Protein AF-A0A4S1XDM8-F1 (afdb_monomer_lite)

Foldseek 3Di:
DVVVVVLVVLLVLLVVLLVLLLVLLVLVLLLLLLLLQLLPDQQPLDPPPPPDSSSPVVVSVCVLVVDPDPVVSLVSSLVSLCVLLPDDDPVSVVLNVLSVVLSVLNVVLVVVNVLSVQWDWDTWDDDPDDTDGIWTGHPDDDPVRCVVVVCPPPDDTHDSVNSNVSSVSSNVSSVSSNVSSVVSSPDSVSNVVVVVVVVVVLVVCCVVPVVVSVVVVVVVPDDDDD

Structure (mmCIF, N/CA/C/O backbone):
data_AF-A0A4S1XDM8-F1
#
_entry.id   AF-A0A4S1XDM8-F1
#
loop_
_atom_site.group_PDB
_atom_site.id
_atom_site.type_symbol
_atom_site.label_atom_id
_atom_site.label_alt_id
_atom_sit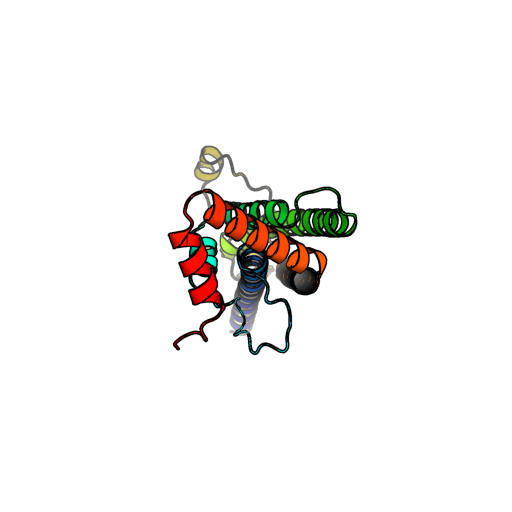e.label_comp_id
_atom_site.label_asym_id
_atom_site.label_entity_id
_atom_site.label_seq_id
_atom_site.pdbx_PDB_ins_code
_atom_site.Cartn_x
_atom_site.Cartn_y
_atom_site.Cartn_z
_atom_site.occupancy
_atom_site.B_iso_or_equiv
_atom_site.auth_seq_id
_atom_site.auth_comp_id
_atom_site.auth_asym_id
_atom_site.auth_atom_id
_atom_site.pdbx_PDB_model_num
ATOM 1 N N . MET A 1 1 ? 26.327 -12.700 -33.570 1.00 62.44 1 MET A N 1
ATOM 2 C CA . MET A 1 1 ? 26.728 -13.430 -32.348 1.00 62.44 1 MET A CA 1
ATOM 3 C C . MET A 1 1 ? 27.065 -12.523 -31.163 1.00 62.44 1 MET A C 1
ATOM 5 O O . MET A 1 1 ? 26.263 -12.480 -30.249 1.00 62.44 1 MET A O 1
ATOM 9 N N . ALA A 1 2 ? 28.169 -11.758 -31.125 1.00 74.38 2 ALA A N 1
ATOM 10 C CA . ALA A 1 2 ? 28.530 -11.001 -29.903 1.00 74.38 2 ALA A CA 1
ATOM 11 C C . ALA A 1 2 ? 27.571 -9.845 -29.511 1.00 74.38 2 ALA A C 1
ATOM 13 O O . ALA A 1 2 ? 27.527 -9.459 -28.344 1.00 74.38 2 ALA A O 1
ATOM 14 N N . ASN A 1 3 ? 26.821 -9.276 -30.463 1.00 75.12 3 ASN A N 1
ATOM 15 C CA . ASN A 1 3 ? 25.854 -8.201 -30.191 1.00 75.12 3 ASN A CA 1
ATOM 16 C C . ASN A 1 3 ? 24.478 -8.730 -29.754 1.00 75.12 3 ASN A C 1
ATOM 18 O O . ASN A 1 3 ? 23.863 -8.140 -28.873 1.00 75.12 3 ASN A O 1
ATOM 22 N N . GLU A 1 4 ? 24.046 -9.875 -30.289 1.00 77.88 4 GLU A N 1
ATOM 23 C CA . GLU A 1 4 ? 22.766 -10.511 -29.928 1.00 77.88 4 GLU A CA 1
ATOM 24 C C . GLU A 1 4 ? 22.729 -10.897 -28.443 1.00 77.88 4 GLU A C 1
ATOM 26 O O . GLU A 1 4 ? 21.722 -10.694 -27.769 1.00 77.88 4 GLU A O 1
ATOM 31 N N . ASP A 1 5 ? 23.856 -11.374 -27.909 1.00 87.19 5 ASP A N 1
ATOM 32 C CA . ASP A 1 5 ? 23.987 -11.725 -26.492 1.00 87.19 5 ASP A CA 1
ATOM 33 C C . ASP A 1 5 ? 23.845 -10.489 -25.578 1.00 87.19 5 ASP A C 1
ATOM 35 O O . ASP A 1 5 ? 23.151 -10.511 -24.562 1.00 87.19 5 ASP A O 1
ATOM 39 N N . LYS A 1 6 ? 24.414 -9.342 -25.981 1.00 85.88 6 LYS A N 1
ATOM 40 C CA . LYS A 1 6 ? 24.291 -8.076 -25.234 1.00 85.88 6 LYS A CA 1
ATOM 41 C C . LYS A 1 6 ? 22.862 -7.532 -25.231 1.00 85.88 6 LYS A C 1
ATOM 43 O O . LYS A 1 6 ? 22.407 -7.040 -24.196 1.00 85.88 6 LYS A O 1
ATOM 48 N N . ASP A 1 7 ? 22.168 -7.613 -26.364 1.00 88.25 7 ASP A N 1
ATOM 49 C CA . ASP A 1 7 ? 20.779 -7.163 -26.495 1.00 88.25 7 ASP A CA 1
ATOM 50 C C . ASP A 1 7 ? 19.840 -8.004 -25.618 1.00 88.25 7 ASP A C 1
ATOM 52 O O . ASP A 1 7 ? 18.979 -7.467 -24.904 1.00 88.25 7 ASP A O 1
ATOM 56 N N . HIS A 1 8 ? 20.054 -9.323 -25.599 1.00 91.75 8 HIS A N 1
ATOM 57 C CA . HIS A 1 8 ? 19.315 -10.243 -24.741 1.00 91.75 8 HIS A CA 1
ATOM 58 C C . HIS A 1 8 ? 19.520 -9.909 -23.258 1.00 91.75 8 HIS A C 1
ATO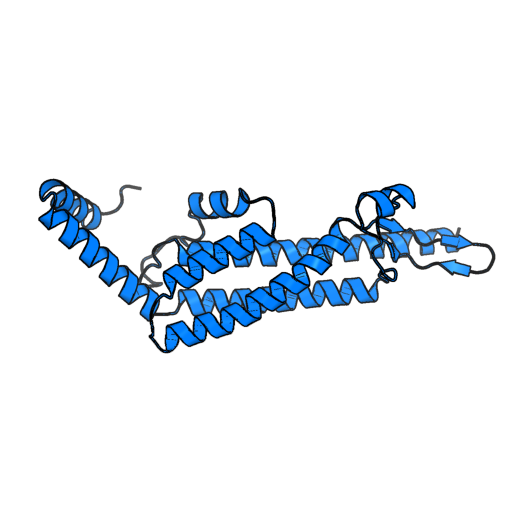M 60 O O . HIS A 1 8 ? 18.551 -9.645 -22.542 1.00 91.75 8 HIS A O 1
ATOM 66 N N . VAL A 1 9 ? 20.777 -9.791 -22.816 1.00 92.81 9 VAL A N 1
ATOM 67 C CA . VAL A 1 9 ? 21.121 -9.461 -21.423 1.00 92.81 9 VAL A CA 1
ATOM 68 C C . VAL A 1 9 ? 20.514 -8.121 -20.988 1.00 92.81 9 VAL A C 1
ATOM 70 O O . VAL A 1 9 ? 19.959 -8.011 -19.892 1.00 92.81 9 VAL A O 1
ATOM 73 N N . ALA A 1 10 ? 20.571 -7.085 -21.830 1.00 92.19 10 ALA A N 1
ATOM 74 C CA . ALA A 1 10 ? 19.983 -5.782 -21.510 1.00 92.19 10 ALA A CA 1
ATOM 75 C C . ALA A 1 10 ? 18.450 -5.846 -21.364 1.00 92.19 10 ALA A C 1
ATOM 77 O O . ALA A 1 10 ? 17.869 -5.167 -20.509 1.00 92.19 10 ALA A O 1
ATOM 78 N N . THR A 1 11 ? 17.793 -6.675 -22.176 1.00 94.50 11 THR A N 1
ATOM 79 C CA . THR A 1 11 ? 16.344 -6.903 -22.123 1.00 94.50 11 THR A CA 1
ATOM 80 C C . THR A 1 11 ? 15.941 -7.665 -20.859 1.00 94.50 11 THR A C 1
ATOM 82 O O . THR A 1 11 ? 15.030 -7.237 -20.146 1.00 94.50 11 THR A O 1
ATOM 85 N N . GLU A 1 12 ? 16.652 -8.740 -20.517 1.00 96.38 12 GLU A N 1
ATOM 86 C CA . GLU A 1 12 ? 16.430 -9.501 -19.281 1.00 96.38 12 GLU A CA 1
ATOM 87 C C . GLU A 1 12 ? 16.607 -8.633 -18.033 1.00 96.38 12 GLU A C 1
ATOM 89 O O . GLU A 1 12 ? 15.780 -8.661 -17.117 1.00 96.38 12 GLU A O 1
ATOM 94 N N . GLN A 1 13 ? 17.651 -7.797 -18.011 1.00 96.88 13 GLN A N 1
ATOM 95 C CA . GLN A 1 13 ? 17.874 -6.840 -16.929 1.00 96.88 13 GLN A CA 1
ATOM 96 C C . GLN A 1 13 ? 16.689 -5.886 -16.767 1.00 96.88 13 GLN A C 1
ATOM 98 O O . GLN A 1 13 ? 16.286 -5.591 -15.639 1.00 96.88 13 GLN A O 1
ATOM 103 N N . MET A 1 14 ? 16.101 -5.421 -17.871 1.00 97.12 14 MET A N 1
ATOM 104 C CA . MET A 1 14 ? 14.923 -4.565 -17.821 1.00 97.12 14 MET A CA 1
ATOM 105 C C . MET A 1 14 ? 13.720 -5.284 -17.194 1.00 97.12 14 MET A C 1
ATOM 107 O O . MET A 1 14 ? 13.105 -4.747 -16.268 1.00 97.12 14 MET A O 1
ATOM 111 N N . PHE A 1 15 ? 13.413 -6.508 -17.634 1.00 97.62 15 PHE A N 1
ATOM 112 C CA . PHE A 1 15 ? 12.344 -7.316 -17.038 1.00 97.62 15 PHE A CA 1
ATOM 113 C C . PHE A 1 15 ? 12.571 -7.556 -15.543 1.00 97.62 15 PHE A C 1
ATOM 115 O O . PHE A 1 15 ? 11.656 -7.363 -14.739 1.00 97.62 15 PHE A O 1
ATOM 122 N N . ALA A 1 16 ? 13.799 -7.897 -15.147 1.00 98.12 16 ALA A N 1
ATOM 123 C CA . ALA A 1 16 ? 14.154 -8.107 -13.749 1.00 98.12 16 ALA A CA 1
ATOM 124 C C . ALA A 1 16 ? 13.951 -6.839 -12.903 1.00 98.12 16 ALA A C 1
ATOM 126 O O . ALA A 1 16 ? 13.457 -6.917 -11.777 1.00 98.12 16 ALA A O 1
ATOM 127 N N . LEU A 1 17 ? 14.298 -5.661 -13.430 1.00 98.19 17 LEU A N 1
ATOM 128 C CA . LEU A 1 17 ? 14.088 -4.387 -12.740 1.00 98.19 17 LEU A CA 1
ATOM 129 C C . LEU A 1 17 ? 12.604 -4.067 -12.547 1.00 98.19 17 LEU A C 1
ATOM 131 O O . LEU A 1 17 ? 12.211 -3.665 -11.449 1.00 98.19 17 LEU A O 1
ATOM 135 N N . VAL A 1 18 ? 11.784 -4.269 -13.583 1.00 97.88 18 VAL A N 1
ATOM 136 C CA . VAL A 1 18 ? 10.327 -4.087 -13.496 1.00 97.88 18 VAL A CA 1
ATOM 137 C C . VAL A 1 18 ? 9.733 -5.059 -12.478 1.00 97.88 18 VAL A C 1
ATOM 139 O O . VAL A 1 18 ? 9.018 -4.624 -11.575 1.00 97.88 18 VAL A O 1
ATOM 142 N N . GLY A 1 19 ? 10.089 -6.344 -12.565 1.00 98.00 19 GLY A N 1
ATOM 143 C CA . GLY A 1 19 ? 9.639 -7.380 -11.637 1.00 98.00 19 GLY A CA 1
ATOM 144 C C . GLY A 1 19 ? 9.986 -7.044 -10.188 1.00 98.00 19 GLY A C 1
ATOM 145 O O . GLY A 1 19 ? 9.099 -6.998 -9.342 1.00 98.00 19 GLY A O 1
ATOM 146 N N . ARG A 1 20 ? 11.246 -6.686 -9.904 1.00 98.38 20 ARG A N 1
ATOM 147 C CA . ARG A 1 20 ? 11.682 -6.265 -8.558 1.00 98.38 20 ARG A CA 1
ATOM 148 C C . ARG A 1 20 ? 10.896 -5.064 -8.040 1.00 98.38 20 ARG A C 1
ATOM 150 O O . ARG A 1 20 ? 10.499 -5.057 -6.878 1.00 98.38 20 ARG A O 1
ATOM 157 N N . ALA A 1 21 ? 10.661 -4.052 -8.875 1.00 98.25 21 ALA A N 1
ATOM 158 C CA . ALA A 1 21 ? 9.888 -2.882 -8.471 1.00 98.25 21 ALA A CA 1
ATOM 159 C C . ALA A 1 21 ? 8.417 -3.237 -8.178 1.00 98.25 21 ALA A C 1
ATOM 161 O O . ALA A 1 21 ? 7.864 -2.760 -7.188 1.00 98.25 21 ALA A O 1
ATOM 162 N N . ILE A 1 22 ? 7.784 -4.092 -8.990 1.00 97.62 22 ILE A N 1
ATOM 163 C CA . ILE A 1 22 ? 6.405 -4.551 -8.759 1.00 97.62 22 ILE A CA 1
ATOM 164 C C . ILE A 1 22 ? 6.312 -5.397 -7.484 1.00 97.62 22 ILE A C 1
ATOM 166 O O . ILE A 1 22 ? 5.423 -5.153 -6.670 1.00 97.62 22 ILE A O 1
ATOM 170 N N . THR A 1 23 ? 7.248 -6.318 -7.258 1.00 98.12 23 THR A N 1
ATOM 171 C CA . THR A 1 23 ? 7.320 -7.101 -6.016 1.00 98.12 23 THR A CA 1
ATOM 172 C C . THR A 1 23 ? 7.546 -6.200 -4.803 1.00 98.12 23 THR A C 1
ATOM 174 O O . THR A 1 23 ? 6.899 -6.362 -3.777 1.00 98.12 23 THR A O 1
ATOM 177 N N . GLN A 1 24 ? 8.391 -5.172 -4.905 1.00 98.31 24 GLN A N 1
ATOM 178 C CA . GLN A 1 24 ? 8.554 -4.229 -3.797 1.00 98.31 24 GLN A CA 1
ATOM 179 C C . GLN A 1 24 ? 7.244 -3.494 -3.461 1.00 98.31 24 GLN A C 1
ATOM 181 O O . GLN A 1 24 ? 6.984 -3.166 -2.303 1.00 98.31 24 GLN A O 1
ATOM 186 N N . TRP A 1 25 ? 6.395 -3.240 -4.459 1.00 98.38 25 TRP A N 1
ATOM 187 C CA . TRP A 1 25 ? 5.086 -2.635 -4.238 1.00 98.38 25 TRP A CA 1
ATOM 188 C C . TRP A 1 25 ? 4.104 -3.561 -3.507 1.00 98.38 25 TRP A C 1
ATOM 190 O O . TRP A 1 25 ? 3.288 -3.064 -2.733 1.00 98.38 25 TRP A O 1
ATOM 200 N N . SER A 1 26 ? 4.175 -4.887 -3.676 1.00 97.62 26 SER A N 1
ATOM 201 C CA . SER A 1 26 ? 3.293 -5.788 -2.916 1.00 97.62 26 SER A CA 1
ATOM 202 C C . SER A 1 26 ? 3.566 -5.723 -1.411 1.00 97.62 26 SER A C 1
ATOM 204 O O . SER A 1 26 ? 2.629 -5.822 -0.623 1.00 97.62 26 SER A O 1
ATOM 206 N N . PHE A 1 27 ? 4.808 -5.448 -0.992 1.00 98.00 27 PHE A N 1
ATOM 207 C CA . PHE A 1 27 ? 5.114 -5.186 0.421 1.00 98.00 27 PHE A CA 1
ATOM 208 C C . PHE A 1 27 ? 4.479 -3.885 0.929 1.00 98.00 27 PHE A C 1
ATOM 210 O O . PHE A 1 27 ? 4.033 -3.830 2.073 1.00 98.00 27 PHE A O 1
ATOM 217 N N . VAL A 1 28 ? 4.354 -2.853 0.084 1.00 98.50 28 VAL A N 1
ATOM 218 C CA . VAL A 1 28 ? 3.587 -1.641 0.430 1.00 98.50 28 VAL A CA 1
ATOM 219 C C . VAL A 1 28 ? 2.123 -2.002 0.704 1.00 98.50 28 VAL A C 1
ATOM 221 O O . VAL A 1 28 ? 1.566 -1.553 1.703 1.00 98.50 28 VAL A O 1
ATOM 224 N N . GLU A 1 29 ? 1.501 -2.829 -0.145 1.00 98.25 29 GLU A N 1
ATOM 225 C CA . GLU A 1 29 ? 0.120 -3.291 0.069 1.00 98.25 29 GLU A CA 1
ATOM 226 C C . GLU A 1 29 ? -0.024 -4.126 1.344 1.00 98.25 29 GLU A C 1
ATOM 228 O O . GLU A 1 29 ? -0.966 -3.910 2.103 1.00 98.25 29 GLU A O 1
ATOM 233 N N . GLN A 1 30 ? 0.925 -5.024 1.614 1.00 96.50 30 GLN A N 1
ATOM 234 C CA . GLN A 1 30 ? 0.931 -5.837 2.828 1.00 96.50 30 GLN A CA 1
ATOM 235 C C . GLN A 1 30 ? 0.991 -4.964 4.088 1.00 96.50 30 GLN A C 1
ATOM 237 O O . GLN A 1 30 ? 0.218 -5.160 5.022 1.00 96.50 30 GLN A O 1
ATOM 242 N N . VAL A 1 31 ? 1.865 -3.953 4.119 1.00 97.19 31 VAL A N 1
ATOM 243 C CA . VAL A 1 31 ? 1.954 -3.047 5.273 1.00 97.19 31 VAL A CA 1
ATOM 244 C C . VAL A 1 31 ? 0.677 -2.213 5.429 1.00 97.19 31 VAL A C 1
ATOM 246 O O . VAL A 1 31 ? 0.233 -1.987 6.553 1.00 97.19 31 VAL A O 1
ATOM 249 N N . LEU A 1 32 ? 0.038 -1.793 4.333 1.00 98.12 32 LEU A N 1
ATOM 250 C CA . LEU A 1 32 ? -1.271 -1.134 4.398 1.00 98.12 32 LEU A CA 1
ATOM 251 C C . LEU A 1 32 ? -2.360 -2.061 4.957 1.00 98.12 32 LEU A C 1
ATOM 253 O O . LEU A 1 32 ? -3.165 -1.611 5.770 1.00 98.12 32 LEU A O 1
ATOM 257 N N . CYS A 1 33 ? -2.356 -3.342 4.581 1.00 96.56 33 CYS A N 1
ATOM 258 C CA . CYS A 1 33 ? -3.248 -4.357 5.147 1.00 96.56 33 CYS A CA 1
ATOM 259 C C . CYS A 1 33 ? -3.031 -4.520 6.661 1.00 96.56 33 CYS A C 1
ATOM 261 O O . CYS A 1 33 ? -3.995 -4.593 7.426 1.00 96.56 33 CYS A O 1
ATOM 263 N N . ASN A 1 34 ? -1.775 -4.492 7.115 1.00 93.69 34 ASN A N 1
ATOM 264 C CA . ASN A 1 34 ? -1.447 -4.541 8.542 1.00 93.69 34 ASN A CA 1
ATOM 265 C C . ASN A 1 34 ? -1.970 -3.306 9.286 1.00 93.69 34 ASN A C 1
ATOM 267 O O . ASN A 1 34 ? -2.569 -3.444 10.349 1.00 93.69 34 ASN A O 1
ATOM 271 N N . ILE A 1 35 ? -1.794 -2.104 8.720 1.00 95.06 35 ILE A N 1
ATOM 272 C CA . ILE A 1 35 ? -2.340 -0.866 9.298 1.00 95.06 35 ILE A CA 1
ATOM 273 C C . ILE A 1 35 ? -3.866 -0.950 9.382 1.00 95.06 35 ILE A C 1
ATOM 275 O O . ILE A 1 35 ? -4.428 -0.660 10.434 1.00 95.06 35 ILE A O 1
ATOM 279 N N . PHE A 1 36 ? -4.536 -1.382 8.309 1.00 95.56 36 PHE A N 1
ATOM 280 C CA . PHE A 1 36 ? -5.985 -1.580 8.312 1.00 95.56 36 PHE A CA 1
ATOM 281 C C . PHE A 1 36 ? -6.416 -2.541 9.420 1.00 95.56 36 PHE A C 1
ATOM 283 O O . PHE A 1 36 ? -7.297 -2.201 10.206 1.00 95.56 36 PHE A O 1
ATOM 290 N N . THR A 1 37 ? -5.755 -3.696 9.517 1.00 91.94 37 THR A N 1
ATOM 291 C CA . THR A 1 37 ? -6.037 -4.708 10.539 1.00 91.94 37 THR A CA 1
ATOM 292 C C . THR A 1 37 ? -5.915 -4.109 11.936 1.00 91.94 37 THR A C 1
ATOM 294 O O . THR A 1 37 ? -6.891 -4.140 12.673 1.00 91.94 37 THR A O 1
ATOM 297 N N . LEU A 1 38 ? -4.814 -3.417 12.251 1.00 89.25 38 LEU A N 1
ATOM 298 C CA . LEU A 1 38 ? -4.631 -2.718 13.533 1.00 89.25 38 LEU A CA 1
ATOM 299 C C . LEU A 1 38 ? -5.727 -1.684 13.844 1.00 89.25 38 LEU A C 1
ATOM 301 O O . LEU A 1 38 ? -5.996 -1.395 15.010 1.00 89.25 38 LEU A O 1
ATOM 305 N N . CYS A 1 39 ? -6.339 -1.082 12.823 1.00 91.19 39 CYS A N 1
ATOM 306 C CA . CYS A 1 39 ? -7.420 -0.121 13.018 1.00 91.19 39 CYS A CA 1
ATOM 307 C C . CYS A 1 39 ? -8.775 -0.779 13.301 1.00 91.19 39 CYS A C 1
ATOM 309 O O . CYS A 1 39 ? -9.592 -0.172 13.996 1.00 91.19 39 CYS A O 1
ATOM 311 N N . VAL A 1 40 ? -9.025 -1.982 12.773 1.00 89.25 40 VAL A N 1
ATOM 312 C CA . VAL A 1 40 ? -10.326 -2.666 12.889 1.00 89.25 40 VAL A CA 1
ATOM 313 C C . VAL A 1 40 ? -10.340 -3.800 13.909 1.00 89.25 40 VAL A C 1
ATOM 315 O O . VAL A 1 40 ? -11.418 -4.180 14.363 1.00 89.25 40 VAL A O 1
ATOM 318 N N . THR A 1 41 ? -9.179 -4.323 14.305 1.00 82.62 41 THR A N 1
ATOM 319 C CA . THR A 1 41 ? -9.072 -5.339 15.353 1.00 82.62 41 THR A CA 1
ATOM 320 C C . THR A 1 41 ? -8.749 -4.706 16.709 1.00 82.62 41 THR A C 1
ATOM 322 O O . THR A 1 41 ? -8.008 -3.720 16.778 1.00 82.62 41 THR A O 1
ATOM 325 N N . PRO A 1 42 ? -9.271 -5.267 17.813 1.00 72.06 42 PRO A N 1
ATOM 326 C CA . PRO A 1 42 ? -8.747 -4.989 19.146 1.00 72.06 42 PRO A CA 1
ATOM 327 C C . PRO A 1 42 ? -7.222 -5.155 19.157 1.00 72.06 42 PRO A C 1
ATOM 329 O O . PRO A 1 42 ? -6.711 -6.160 18.670 1.00 72.06 42 PRO A O 1
ATOM 332 N N . CYS A 1 43 ? -6.488 -4.189 19.709 1.00 65.38 43 CYS A N 1
ATOM 333 C CA . CYS A 1 43 ? -5.064 -4.377 19.971 1.00 65.38 43 CYS A CA 1
ATOM 334 C C . CYS A 1 43 ? -4.942 -4.967 21.382 1.00 65.38 43 CYS A C 1
ATOM 336 O O . CYS A 1 43 ? -5.469 -4.346 22.309 1.00 65.38 43 CYS A O 1
ATOM 338 N N . PRO A 1 44 ? -4.311 -6.138 21.578 1.00 57.34 44 PRO A N 1
ATOM 339 C CA . PRO A 1 44 ? -4.107 -6.674 22.918 1.00 57.34 44 PRO A CA 1
ATOM 340 C C . PRO A 1 44 ? -3.284 -5.681 23.746 1.00 57.34 44 PRO A C 1
ATOM 342 O O . PRO A 1 44 ? -2.293 -5.123 23.270 1.00 57.34 44 PRO A O 1
ATOM 345 N N . ALA A 1 45 ? -3.714 -5.441 24.986 1.00 52.28 45 ALA A N 1
ATOM 346 C CA . ALA A 1 45 ? -3.135 -4.426 25.863 1.00 52.28 45 ALA A CA 1
ATOM 347 C C . ALA A 1 45 ? -1.682 -4.731 26.276 1.00 52.28 45 ALA A C 1
ATOM 349 O O . ALA A 1 45 ? -0.970 -3.824 26.712 1.00 52.28 45 ALA A O 1
ATOM 350 N N . ARG A 1 46 ? -1.222 -5.988 26.149 1.00 57.25 46 ARG A N 1
ATOM 351 C CA . ARG A 1 46 ? 0.124 -6.407 26.556 1.00 57.25 46 ARG A CA 1
ATOM 352 C C . ARG A 1 46 ? 0.780 -7.363 25.552 1.00 57.25 46 ARG A C 1
ATOM 354 O O . ARG A 1 46 ? 0.179 -8.372 25.194 1.00 57.25 46 ARG A O 1
ATOM 361 N N . PRO A 1 47 ? 2.050 -7.117 25.170 1.00 53.31 47 PRO A N 1
ATOM 362 C CA . PRO A 1 47 ? 2.845 -8.049 24.363 1.00 53.31 47 PRO A CA 1
ATOM 363 C C . PRO A 1 47 ? 3.071 -9.417 25.026 1.00 53.31 47 PRO A C 1
ATOM 365 O O . PRO A 1 47 ? 3.409 -10.376 24.342 1.00 53.31 47 PRO A O 1
ATOM 368 N N . SER A 1 48 ? 2.929 -9.502 26.353 1.00 54.19 48 SER A N 1
ATOM 369 C CA . SER A 1 48 ? 3.168 -10.711 27.149 1.00 54.19 48 SER A CA 1
ATOM 370 C C . SER A 1 48 ? 2.035 -11.733 27.101 1.00 54.19 48 SER A C 1
ATOM 372 O O . SER A 1 48 ? 2.261 -12.877 27.478 1.00 54.19 48 SER A O 1
ATOM 374 N N . ASP A 1 49 ? 0.838 -11.356 26.648 1.00 53.16 49 ASP A N 1
ATOM 375 C CA . ASP A 1 49 ? -0.369 -12.183 26.807 1.00 53.16 49 ASP A CA 1
ATOM 376 C C . ASP A 1 49 ? -0.494 -13.287 25.744 1.00 53.16 49 ASP A C 1
ATOM 378 O O . ASP A 1 49 ? -1.584 -13.780 25.473 1.00 53.16 49 ASP A O 1
ATOM 382 N N . GLY A 1 50 ? 0.620 -13.680 25.112 1.00 44.38 50 GLY A N 1
ATOM 383 C CA . GLY A 1 50 ? 0.646 -14.772 24.134 1.00 44.38 50 GLY A CA 1
ATOM 384 C C . GLY A 1 50 ? -0.290 -14.553 22.945 1.00 44.38 50 GLY A C 1
ATOM 385 O O . GLY A 1 50 ? -0.624 -15.512 22.257 1.00 44.38 50 GLY A O 1
ATOM 386 N N . ALA A 1 51 ? -0.724 -13.308 22.715 1.00 44.72 51 ALA A N 1
ATOM 387 C CA . ALA A 1 51 ? -1.672 -12.967 21.676 1.00 44.72 51 ALA A CA 1
ATOM 388 C C . ALA A 1 51 ? -1.028 -13.264 20.326 1.00 44.72 51 ALA A C 1
ATOM 390 O O . ALA A 1 51 ? -0.200 -12.494 19.828 1.00 44.72 51 ALA A O 1
ATOM 391 N N . THR A 1 52 ? -1.411 -14.406 19.759 1.00 44.50 52 THR A N 1
ATOM 392 C CA . THR A 1 52 ? -1.248 -14.750 18.355 1.00 44.50 52 THR A CA 1
ATOM 393 C C . THR A 1 52 ? -1.503 -13.477 17.577 1.00 44.50 52 THR A C 1
ATOM 395 O O . THR A 1 52 ? -2.573 -12.882 17.706 1.00 44.50 52 THR A O 1
ATOM 398 N N . SER A 1 53 ? -0.465 -13.000 16.895 1.00 45.78 53 SER A N 1
ATOM 399 C CA . SER A 1 53 ? -0.464 -11.784 16.095 1.00 45.78 53 SER A CA 1
ATOM 400 C C . SER A 1 53 ? -1.820 -11.634 15.395 1.00 45.78 53 SER A C 1
ATOM 402 O O . SER A 1 53 ? -2.060 -12.293 14.392 1.00 45.78 53 SER A O 1
ATOM 404 N N . MET A 1 54 ? -2.729 -10.789 15.917 1.00 49.19 54 MET A N 1
ATOM 405 C CA . MET A 1 54 ? -4.088 -10.596 15.360 1.00 49.19 54 MET A CA 1
ATOM 406 C C . MET A 1 54 ? -4.071 -10.056 13.916 1.00 49.19 54 MET A C 1
ATOM 408 O O . MET A 1 54 ? -5.114 -9.889 13.287 1.00 49.19 54 MET A O 1
ATOM 412 N N . ILE A 1 55 ? -2.873 -9.833 13.374 1.00 50.09 55 ILE A N 1
ATOM 413 C CA . ILE A 1 55 ? -2.577 -9.739 11.946 1.00 50.09 55 ILE A CA 1
ATOM 414 C C . ILE A 1 55 ? -3.127 -10.962 11.170 1.00 50.09 55 ILE A C 1
ATOM 416 O O . ILE A 1 55 ? -3.463 -10.810 10.001 1.00 50.09 55 ILE A O 1
ATOM 420 N N . ASP A 1 56 ? -3.348 -12.113 11.821 1.00 53.38 56 ASP A N 1
ATOM 421 C CA . ASP A 1 56 ? -3.985 -13.307 11.236 1.00 53.38 56 ASP A CA 1
ATOM 422 C C . ASP A 1 56 ? -5.524 -13.313 11.322 1.00 53.38 56 ASP A C 1
ATOM 424 O O . ASP A 1 56 ? -6.162 -14.348 11.117 1.00 53.38 56 ASP A O 1
ATOM 428 N N . SER A 1 57 ? -6.171 -12.170 11.589 1.00 67.62 57 SER A N 1
ATOM 429 C CA . SER A 1 57 ? -7.613 -12.058 11.353 1.00 67.62 57 SER A CA 1
ATOM 430 C C . SER A 1 57 ? -7.879 -12.216 9.853 1.00 67.62 57 SER A C 1
ATOM 432 O O . SER A 1 57 ? -7.809 -11.262 9.073 1.00 67.62 57 SER A O 1
ATOM 434 N N . GLY A 1 58 ? -8.192 -13.444 9.429 1.00 81.81 58 GLY A N 1
ATOM 435 C CA . GLY A 1 58 ? -8.488 -13.759 8.030 1.00 81.81 58 GLY A CA 1
ATOM 436 C C . GLY A 1 58 ? -9.582 -12.857 7.450 1.00 81.81 58 GLY A C 1
ATOM 437 O O . GLY A 1 58 ? -9.562 -12.549 6.261 1.00 81.81 58 GLY A O 1
ATOM 438 N N . VAL A 1 59 ? -10.478 -12.346 8.303 1.00 88.25 59 VAL A N 1
ATOM 439 C CA . VAL A 1 59 ? -11.546 -11.416 7.923 1.00 88.25 59 VAL A CA 1
ATOM 440 C C . VAL A 1 59 ? -10.998 -10.062 7.468 1.00 88.25 59 VAL A C 1
ATOM 442 O O . VAL A 1 59 ? -11.376 -9.601 6.393 1.00 88.25 59 VAL A O 1
ATOM 445 N N . SER A 1 60 ? -10.113 -9.406 8.230 1.00 90.06 60 SER A N 1
ATOM 446 C CA . SER A 1 60 ? -9.597 -8.084 7.830 1.00 90.06 60 SER A CA 1
ATOM 447 C C . SER A 1 60 ? -8.756 -8.179 6.559 1.00 90.06 60 SER A C 1
ATOM 449 O O . SER A 1 60 ? -8.887 -7.340 5.666 1.00 90.06 60 SER A O 1
ATOM 451 N N . THR A 1 61 ? -7.960 -9.242 6.439 1.00 91.44 61 THR A N 1
ATOM 452 C CA . THR A 1 61 ? -7.177 -9.528 5.233 1.00 91.44 61 THR A CA 1
ATOM 453 C C . THR A 1 61 ? -8.086 -9.758 4.024 1.00 91.44 61 THR A C 1
ATOM 455 O O . THR A 1 61 ? -7.883 -9.136 2.980 1.00 91.44 61 THR A O 1
ATOM 458 N N . ALA A 1 62 ? -9.135 -10.577 4.163 1.00 94.31 62 ALA A N 1
ATOM 459 C CA . ALA A 1 62 ? -10.102 -10.817 3.093 1.00 94.31 62 ALA A CA 1
ATOM 460 C C . ALA A 1 62 ? -10.810 -9.524 2.653 1.00 94.31 62 ALA A C 1
ATOM 462 O O . ALA A 1 62 ? -10.889 -9.255 1.457 1.00 94.31 62 ALA A O 1
ATOM 463 N N . VAL A 1 63 ? -11.248 -8.686 3.601 1.00 95.75 63 VAL A N 1
ATOM 464 C CA . VAL A 1 63 ? -11.878 -7.383 3.312 1.00 95.75 63 VAL A CA 1
ATOM 465 C C . VAL A 1 63 ? -10.921 -6.443 2.575 1.00 95.75 63 VAL A C 1
ATOM 467 O O . VAL A 1 63 ? -11.315 -5.760 1.629 1.00 95.75 63 VAL A O 1
ATOM 470 N N . PHE A 1 64 ? -9.651 -6.392 2.983 1.00 96.88 64 PHE A N 1
ATOM 471 C CA . PHE A 1 64 ? -8.667 -5.529 2.334 1.00 96.88 64 PHE A CA 1
ATOM 472 C C . PHE A 1 64 ? -8.397 -5.965 0.887 1.00 96.88 64 PHE A C 1
ATOM 474 O O . PHE A 1 64 ? -8.382 -5.133 -0.024 1.00 96.88 64 PHE A O 1
ATOM 481 N N . TYR A 1 65 ? -8.206 -7.268 0.662 1.00 96.88 65 TYR A N 1
ATOM 482 C CA . TYR A 1 65 ? -7.900 -7.810 -0.662 1.00 96.88 65 TYR A CA 1
ATOM 483 C C . TYR A 1 65 ? -9.128 -8.019 -1.557 1.00 96.88 65 TYR A C 1
ATOM 485 O O . TYR A 1 65 ? -8.948 -8.159 -2.765 1.00 96.88 65 TYR A O 1
ATOM 493 N N . SER A 1 66 ? -10.357 -7.938 -1.032 1.00 97.62 66 SER A N 1
ATOM 494 C CA . SER A 1 66 ? -11.569 -7.888 -1.864 1.00 97.62 66 SER A CA 1
ATOM 495 C C . SER A 1 66 ? -11.737 -6.559 -2.609 1.00 97.62 66 SER A C 1
ATOM 497 O O . SER A 1 66 ? -12.549 -6.463 -3.524 1.00 97.62 66 SER A O 1
ATOM 499 N N . ILE A 1 67 ? -10.993 -5.512 -2.231 1.00 98.06 67 ILE A N 1
ATOM 500 C CA . ILE A 1 67 ? -11.009 -4.232 -2.945 1.00 98.06 67 ILE A CA 1
ATOM 501 C C . ILE A 1 67 ? -9.999 -4.271 -4.093 1.00 98.06 67 ILE A C 1
ATOM 503 O O . ILE A 1 67 ? -8.789 -4.235 -3.876 1.00 98.06 67 ILE A O 1
ATOM 507 N N . GLU A 1 68 ? -10.495 -4.259 -5.329 1.00 96.19 68 GLU A N 1
ATOM 508 C CA . GLU A 1 68 ? -9.660 -4.368 -6.533 1.00 96.19 68 GLU A CA 1
ATOM 509 C C . GLU A 1 68 ? -8.714 -3.174 -6.719 1.00 96.19 68 GLU A C 1
ATOM 511 O O . GLU A 1 68 ? -7.526 -3.323 -7.015 1.00 96.19 68 GLU A O 1
ATOM 516 N N . SER A 1 69 ? -9.228 -1.953 -6.542 1.00 96.38 69 SER A N 1
ATOM 517 C CA . SER A 1 69 ? -8.444 -0.749 -6.814 1.00 96.38 69 SER A CA 1
ATOM 518 C C . SER A 1 69 ? -7.554 -0.367 -5.629 1.00 96.38 69 SER A C 1
ATOM 520 O O . SER A 1 69 ? -8.015 -0.221 -4.496 1.00 96.38 69 SER A O 1
ATOM 522 N N . PHE A 1 70 ? -6.277 -0.069 -5.897 1.00 96.75 70 PHE A N 1
ATOM 523 C CA . PHE A 1 70 ? -5.363 0.440 -4.865 1.00 96.75 70 PHE A CA 1
ATOM 524 C C . PHE A 1 70 ? -5.882 1.731 -4.209 1.00 96.75 70 PHE A C 1
ATOM 526 O O . PHE A 1 70 ? -5.709 1.947 -3.012 1.00 96.75 70 PHE A O 1
ATOM 533 N N . ARG A 1 71 ? -6.549 2.598 -4.986 1.00 97.25 71 ARG A N 1
ATOM 534 C CA . ARG A 1 71 ? -7.195 3.809 -4.459 1.00 97.25 71 ARG A CA 1
ATOM 535 C C . ARG A 1 71 ? -8.255 3.459 -3.413 1.00 97.25 71 ARG A C 1
ATOM 537 O O . ARG A 1 71 ? -8.298 4.120 -2.380 1.00 97.25 71 ARG A O 1
ATOM 544 N N . GLY A 1 72 ? -9.076 2.443 -3.679 1.00 98.12 72 GLY A N 1
ATOM 545 C CA . GLY A 1 72 ? -10.072 1.941 -2.739 1.00 98.12 72 GLY A CA 1
ATOM 546 C C . GLY A 1 72 ? -9.426 1.380 -1.474 1.00 98.12 72 GLY A C 1
ATOM 547 O O . GLY A 1 72 ? -9.803 1.797 -0.385 1.00 98.12 72 GLY A O 1
ATOM 548 N N . LYS A 1 73 ? -8.391 0.536 -1.608 1.00 98.50 73 LYS A N 1
ATOM 549 C CA . LYS A 1 73 ? -7.627 0.002 -0.463 1.00 98.50 73 LYS A CA 1
ATOM 550 C C . LYS A 1 73 ? -7.066 1.121 0.418 1.00 98.50 73 LYS A C 1
ATOM 552 O O . LYS A 1 73 ? -7.233 1.108 1.631 1.00 98.50 73 LYS A O 1
ATOM 557 N N . LEU A 1 74 ? -6.439 2.131 -0.191 1.00 98.50 74 LEU A N 1
ATOM 558 C CA . LEU A 1 74 ? -5.887 3.269 0.546 1.00 98.50 74 LEU A CA 1
ATOM 559 C C . LEU A 1 74 ? -6.984 4.105 1.229 1.00 98.50 74 LEU A C 1
ATOM 561 O O . LEU A 1 74 ? -6.773 4.577 2.342 1.00 98.50 74 LEU A O 1
ATOM 565 N N . GLY A 1 75 ? -8.144 4.271 0.586 1.00 98.31 75 GLY A N 1
ATOM 566 C CA . GLY A 1 75 ? -9.309 4.935 1.178 1.00 98.31 75 GLY A CA 1
ATOM 567 C C . GLY A 1 75 ? -9.915 4.157 2.349 1.00 98.31 75 GLY A C 1
ATOM 568 O O . GLY A 1 75 ? -10.275 4.764 3.353 1.00 98.31 75 GLY A O 1
ATOM 569 N N . LEU A 1 76 ? -9.963 2.825 2.257 1.00 98.25 76 LEU A N 1
ATOM 570 C CA . LEU A 1 76 ? -10.385 1.945 3.348 1.00 98.25 76 LEU A CA 1
ATOM 571 C C . LEU A 1 76 ? -9.477 2.118 4.575 1.00 98.25 76 LEU A C 1
ATOM 573 O O . LEU A 1 76 ? -9.975 2.323 5.681 1.00 98.25 76 LEU A O 1
ATOM 577 N N . VAL A 1 77 ? -8.153 2.085 4.376 1.00 98.31 77 VAL A N 1
ATOM 578 C CA . VAL A 1 77 ? -7.169 2.289 5.456 1.00 98.31 77 VAL A CA 1
ATOM 579 C C . VAL A 1 77 ? -7.335 3.674 6.082 1.00 98.31 77 VAL A C 1
ATOM 581 O O . VAL A 1 77 ? -7.338 3.799 7.301 1.00 98.31 77 VAL A O 1
ATOM 584 N N . ASP A 1 78 ? -7.503 4.709 5.256 1.00 98.50 78 ASP A N 1
ATOM 585 C CA . ASP A 1 78 ? -7.692 6.087 5.712 1.00 98.50 78 ASP A CA 1
ATOM 586 C C . ASP A 1 78 ? -8.935 6.232 6.599 1.00 98.50 78 ASP A C 1
ATOM 588 O O . ASP A 1 78 ? -8.845 6.758 7.706 1.00 98.50 78 ASP A O 1
ATOM 592 N N . ALA A 1 79 ? -10.076 5.701 6.156 1.00 97.62 79 ALA A N 1
ATOM 593 C CA . ALA A 1 79 ? -11.316 5.735 6.922 1.00 97.62 79 ALA A CA 1
ATOM 594 C C . ALA A 1 79 ? -11.197 4.963 8.247 1.00 97.62 79 ALA A C 1
ATOM 596 O O . ALA A 1 79 ? -11.579 5.485 9.297 1.00 97.62 79 ALA A O 1
ATOM 597 N N . ALA A 1 80 ? -10.628 3.752 8.215 1.00 95.62 80 ALA A N 1
ATOM 598 C CA . ALA A 1 80 ? -10.431 2.931 9.408 1.00 95.62 80 ALA A CA 1
ATOM 599 C C . ALA A 1 80 ? -9.514 3.626 10.425 1.00 95.62 80 ALA A C 1
ATOM 601 O O . ALA A 1 80 ? -9.828 3.676 11.615 1.00 95.62 80 ALA A O 1
ATOM 602 N N . LEU A 1 81 ? -8.416 4.222 9.956 1.00 95.56 81 LEU A N 1
ATOM 603 C CA . LEU A 1 81 ? -7.482 4.951 10.801 1.00 95.56 81 LEU A CA 1
AT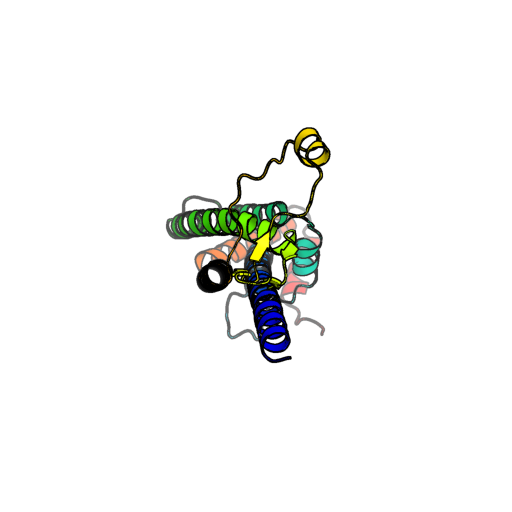OM 604 C C . LEU A 1 81 ? -8.134 6.178 11.425 1.00 95.56 81 LEU A C 1
ATOM 606 O O . LEU A 1 81 ? -8.057 6.337 12.639 1.00 95.56 81 LEU A O 1
ATOM 610 N N . LEU A 1 82 ? -8.806 7.018 10.634 1.00 95.44 82 LEU A N 1
ATOM 611 C CA . LEU A 1 82 ? -9.467 8.226 11.136 1.00 95.44 82 LEU A CA 1
ATOM 612 C C . LEU A 1 82 ? -10.570 7.906 12.149 1.00 95.44 82 LEU A C 1
ATOM 614 O O . LEU A 1 82 ? -10.700 8.614 13.149 1.00 95.44 82 LEU A O 1
ATOM 618 N N . ALA A 1 83 ? -11.318 6.820 11.937 1.00 91.88 83 ALA A N 1
ATOM 619 C CA . ALA A 1 83 ? -12.278 6.321 12.915 1.00 91.88 83 ALA A CA 1
ATOM 620 C C . ALA A 1 83 ? -11.577 5.862 14.205 1.00 91.88 83 ALA A C 1
ATOM 622 O O . ALA A 1 83 ? -12.009 6.207 15.309 1.00 91.88 83 ALA A O 1
ATOM 623 N N . ARG A 1 84 ? -10.459 5.136 14.074 1.00 89.81 84 ARG A N 1
ATOM 624 C CA . ARG A 1 84 ? -9.679 4.609 15.201 1.00 89.81 84 ARG A CA 1
ATOM 625 C C . ARG A 1 84 ? -9.053 5.716 16.056 1.00 89.81 84 ARG A C 1
ATOM 627 O O . ARG A 1 84 ? -9.076 5.620 17.281 1.00 89.81 84 ARG A O 1
ATOM 634 N N . VAL A 1 85 ? -8.540 6.777 15.434 1.00 91.88 85 VAL A N 1
ATOM 635 C CA . VAL A 1 85 ? -7.897 7.918 16.114 1.00 91.88 85 VAL A CA 1
ATOM 636 C C . VAL A 1 85 ? -8.834 9.126 16.283 1.00 91.88 85 VAL A C 1
ATOM 638 O O . VAL A 1 85 ? -8.358 10.245 16.429 1.00 91.88 85 VAL A O 1
ATOM 641 N N . TYR A 1 86 ? -10.161 8.961 16.249 1.00 86.06 86 TYR A N 1
ATOM 642 C CA . TYR A 1 86 ? -11.119 10.082 16.312 1.00 86.06 86 TYR A CA 1
ATOM 643 C C . TYR A 1 86 ? -10.933 10.989 17.552 1.00 86.06 86 TYR A C 1
ATOM 645 O O . TYR A 1 86 ? -10.589 10.510 18.622 1.00 86.06 86 TYR A O 1
ATOM 653 N N . GLY A 1 87 ? -11.240 12.287 17.491 1.00 86.69 87 GLY A N 1
ATOM 654 C CA . GLY A 1 87 ? -11.181 13.205 18.649 1.00 86.69 87 GLY A CA 1
ATOM 655 C C . GLY A 1 87 ? -9.897 14.041 18.742 1.00 86.69 87 GLY A C 1
ATOM 656 O O . GLY A 1 87 ? -9.049 13.990 17.854 1.00 86.69 87 GLY A O 1
ATOM 657 N N . SER A 1 88 ? -9.768 14.850 19.798 1.00 84.56 88 SER A N 1
ATOM 658 C CA . SER A 1 88 ? -8.816 15.977 19.876 1.00 84.56 88 SER A CA 1
ATOM 659 C C . SER A 1 88 ? -7.548 15.729 20.703 1.00 84.56 88 SER A C 1
ATOM 661 O O . SER A 1 88 ? -6.822 16.673 21.004 1.00 84.56 88 SER A O 1
ATOM 663 N N . ALA A 1 89 ? -7.262 14.485 21.094 1.00 89.69 89 ALA A N 1
ATOM 664 C CA . ALA A 1 89 ? -6.037 14.195 21.835 1.00 89.69 89 ALA A CA 1
ATOM 665 C C . ALA A 1 89 ? -4.792 14.495 20.979 1.00 89.69 89 ALA A C 1
ATOM 667 O O . ALA A 1 89 ? -4.764 14.159 19.796 1.00 89.69 89 ALA A O 1
ATOM 668 N N . VAL A 1 90 ? -3.752 15.078 21.584 1.00 91.38 90 VAL A N 1
ATOM 669 C CA . VAL A 1 90 ? -2.521 15.491 20.878 1.00 91.38 90 VAL A CA 1
ATOM 670 C C . VAL A 1 90 ? -1.884 14.318 20.124 1.00 91.38 90 VAL A C 1
ATOM 672 O O . VAL A 1 90 ? -1.620 14.423 18.931 1.00 91.38 90 VAL A O 1
ATOM 675 N N . TRP A 1 91 ? -1.759 13.155 20.773 1.00 91.88 91 TRP A N 1
ATOM 676 C CA . TRP A 1 91 ? -1.211 11.945 20.147 1.00 91.88 91 TRP A CA 1
ATOM 677 C C . TRP A 1 91 ? -2.003 11.494 18.909 1.00 91.88 91 TRP A C 1
ATOM 679 O O . TRP A 1 91 ? -1.435 10.931 17.974 1.00 91.88 91 TRP A O 1
ATOM 689 N N . ALA A 1 92 ? -3.319 11.729 18.892 1.00 93.19 92 ALA A N 1
ATOM 690 C CA . ALA A 1 92 ? -4.176 11.357 17.776 1.00 93.19 92 ALA A CA 1
ATOM 691 C C . ALA A 1 92 ? -3.956 12.302 16.590 1.00 93.19 92 ALA A C 1
ATOM 693 O O . ALA A 1 92 ? -3.915 11.851 15.447 1.00 93.19 92 ALA A O 1
ATOM 694 N N . GLU A 1 93 ? -3.766 13.595 16.861 1.00 95.50 93 GLU A N 1
ATOM 695 C CA . GLU A 1 93 ? -3.438 14.584 15.835 1.00 95.50 93 GLU A CA 1
ATOM 696 C C . GLU A 1 93 ? -2.065 14.328 15.205 1.00 95.50 93 GLU A C 1
ATOM 698 O O . GLU A 1 93 ? -1.931 14.376 13.980 1.00 95.50 93 GLU A O 1
ATOM 703 N N . ASP A 1 94 ? -1.075 13.947 16.015 1.00 95.44 94 ASP A N 1
ATOM 704 C CA . ASP A 1 94 ? 0.254 13.571 15.528 1.00 95.44 94 ASP A CA 1
ATOM 705 C C . ASP A 1 94 ? 0.181 12.385 14.555 1.00 95.44 94 ASP A C 1
ATOM 707 O O . ASP A 1 94 ? 0.768 12.422 13.468 1.00 95.44 94 ASP A O 1
ATOM 711 N N . LEU A 1 95 ? -0.584 11.344 14.909 1.00 96.00 95 LEU A N 1
ATOM 712 C CA . LEU A 1 95 ? -0.798 10.182 14.043 1.00 96.00 95 LEU A CA 1
ATOM 713 C C . LEU A 1 95 ? -1.531 10.556 12.751 1.00 96.00 95 LEU A C 1
ATOM 715 O O . LEU A 1 95 ? -1.129 10.100 11.680 1.00 96.00 95 LEU A O 1
ATOM 719 N N . ARG A 1 96 ? -2.570 11.401 12.820 1.00 97.00 96 ARG A N 1
ATOM 720 C CA . ARG A 1 96 ? -3.301 11.875 11.631 1.00 97.00 96 ARG A CA 1
ATOM 721 C C . ARG A 1 96 ? -2.403 12.669 10.691 1.00 97.00 96 ARG A C 1
ATOM 723 O O . ARG A 1 96 ? -2.417 12.431 9.483 1.00 97.00 96 ARG A O 1
ATOM 730 N N . THR A 1 97 ? -1.604 13.579 11.237 1.00 97.50 97 THR A N 1
ATOM 731 C CA . THR A 1 97 ? -0.687 14.421 10.462 1.00 97.50 97 THR A CA 1
ATOM 732 C C . THR A 1 97 ? 0.394 13.586 9.779 1.00 97.50 97 THR A C 1
ATOM 734 O O . THR A 1 97 ? 0.699 13.791 8.599 1.00 97.50 97 THR A O 1
ATOM 737 N N . GLU A 1 98 ? 0.982 12.628 10.497 1.00 98.12 98 GLU A N 1
ATOM 738 C CA . GLU A 1 98 ? 1.965 11.705 9.933 1.00 98.12 98 GLU A CA 1
ATOM 739 C C . GLU A 1 98 ? 1.342 10.822 8.841 1.00 98.12 98 GLU A C 1
ATOM 741 O O . GLU A 1 98 ? 1.878 10.738 7.730 1.00 98.12 98 GLU A O 1
ATOM 746 N N . TRP A 1 99 ? 0.169 10.244 9.116 1.00 98.31 99 TRP A N 1
ATOM 747 C CA . TRP A 1 99 ? -0.570 9.423 8.164 1.00 98.31 99 TRP A CA 1
ATOM 748 C C . TRP A 1 99 ? -0.922 10.187 6.886 1.00 98.31 99 TRP A C 1
ATOM 750 O O . TRP A 1 99 ? -0.676 9.678 5.795 1.00 98.31 99 TRP A O 1
ATOM 760 N N . ALA A 1 100 ? -1.416 11.425 6.979 1.00 98.31 100 ALA A N 1
ATOM 761 C CA . ALA A 1 100 ? -1.777 12.231 5.812 1.00 98.31 100 ALA A CA 1
ATOM 762 C C . ALA A 1 100 ? -0.594 12.398 4.839 1.00 98.31 100 ALA A C 1
ATOM 764 O O . ALA A 1 100 ? -0.742 12.202 3.628 1.00 98.31 100 ALA A O 1
ATOM 765 N N . LYS A 1 101 ? 0.609 12.664 5.372 1.00 98.50 101 LYS A N 1
ATOM 766 C CA . LYS A 1 101 ? 1.848 12.768 4.581 1.00 98.50 101 LYS A CA 1
ATOM 767 C C . LYS A 1 101 ? 2.197 11.441 3.900 1.00 98.50 101 LYS A C 1
ATOM 769 O O . LYS A 1 101 ? 2.561 11.428 2.718 1.00 98.50 101 LYS A O 1
ATOM 774 N N . LEU A 1 102 ? 2.093 10.325 4.626 1.00 98.62 102 LEU A N 1
ATOM 775 C CA . LEU A 1 102 ? 2.374 8.986 4.096 1.00 98.62 102 LEU A CA 1
ATOM 776 C C . LEU A 1 102 ? 1.355 8.571 3.034 1.00 98.62 102 LEU A C 1
ATOM 778 O O . LEU A 1 102 ? 1.752 8.129 1.955 1.00 98.62 102 LEU A O 1
ATOM 782 N N . ARG A 1 103 ? 0.063 8.779 3.290 1.00 98.50 103 ARG A N 1
ATOM 783 C CA . ARG A 1 103 ? -1.046 8.524 2.367 1.00 98.50 103 ARG A CA 1
ATOM 784 C C . ARG A 1 103 ? -0.864 9.287 1.062 1.00 98.50 103 ARG A C 1
ATOM 786 O O . ARG A 1 103 ? -0.935 8.692 -0.012 1.00 98.50 103 ARG A O 1
ATOM 793 N N . ASP A 1 104 ? -0.565 10.583 1.127 1.00 98.25 104 ASP A N 1
ATOM 794 C CA . ASP A 1 104 ? -0.367 11.404 -0.070 1.00 98.25 104 ASP A CA 1
ATOM 795 C C . ASP A 1 104 ? 0.847 10.969 -0.886 1.00 98.25 104 ASP A C 1
ATOM 797 O O . ASP A 1 104 ? 0.780 10.895 -2.118 1.00 98.25 104 ASP A O 1
ATOM 801 N N . LYS A 1 105 ? 1.953 10.634 -0.215 1.00 98.38 105 LYS A N 1
ATOM 802 C CA . LYS A 1 105 ? 3.142 10.099 -0.884 1.00 98.38 105 LYS A CA 1
ATOM 803 C C . LYS A 1 105 ? 2.856 8.741 -1.530 1.00 98.38 105 LYS A C 1
ATOM 805 O O . LYS A 1 105 ? 3.222 8.531 -2.685 1.00 98.38 105 LYS A O 1
ATOM 810 N N . THR A 1 106 ? 2.159 7.858 -0.823 1.00 98.31 106 THR A N 1
ATOM 811 C CA . THR A 1 106 ? 1.764 6.528 -1.302 1.00 98.31 106 THR A CA 1
ATOM 812 C C . THR A 1 106 ? 0.839 6.630 -2.514 1.00 98.31 106 THR A C 1
ATOM 814 O O . THR A 1 106 ? 1.091 5.994 -3.534 1.00 98.31 106 THR A O 1
ATOM 817 N N . ARG A 1 107 ? -0.161 7.520 -2.472 1.00 97.38 107 ARG A N 1
ATOM 818 C CA . ARG A 1 107 ? -1.051 7.827 -3.603 1.00 97.38 107 ARG A CA 1
ATOM 819 C C . ARG A 1 107 ? -0.282 8.307 -4.836 1.00 97.38 107 ARG A C 1
ATOM 821 O O . ARG A 1 107 ? -0.57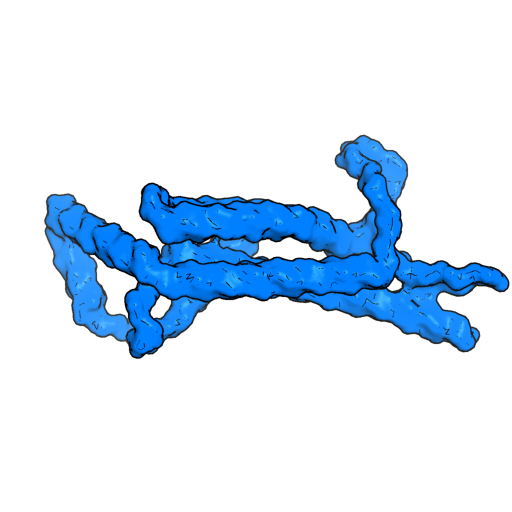9 7.888 -5.947 1.00 97.38 107 ARG A O 1
ATOM 828 N N . LYS A 1 108 ? 0.720 9.175 -4.672 1.00 96.50 108 LYS A N 1
ATOM 829 C CA . LYS A 1 108 ? 1.556 9.628 -5.801 1.00 96.50 108 LYS A CA 1
ATOM 830 C C . LYS A 1 108 ? 2.400 8.490 -6.383 1.00 96.50 108 LYS A C 1
ATOM 832 O O . LYS A 1 108 ? 2.596 8.433 -7.595 1.00 96.50 108 LYS A O 1
ATOM 837 N N . LEU A 1 109 ? 2.914 7.598 -5.537 1.00 96.94 109 LEU A N 1
ATOM 838 C CA . LEU A 1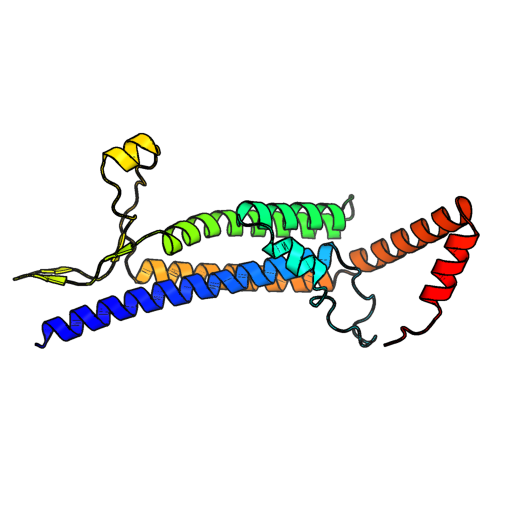 109 ? 3.710 6.447 -5.969 1.00 96.94 109 LEU A CA 1
ATOM 839 C C . LEU A 1 109 ? 2.859 5.357 -6.635 1.00 96.94 109 LEU A C 1
ATOM 841 O O . LEU A 1 109 ? 3.338 4.741 -7.584 1.00 96.94 109 LEU A O 1
ATOM 845 N N . SER A 1 110 ? 1.596 5.181 -6.240 1.00 96.69 110 SER A N 1
ATOM 846 C CA . SER A 1 110 ? 0.708 4.189 -6.861 1.00 96.69 110 SER A CA 1
ATOM 847 C C . SER A 1 110 ? 0.420 4.499 -8.327 1.00 96.69 110 SER A C 1
ATOM 849 O O . SER A 1 110 ? 0.401 3.595 -9.158 1.00 96.69 110 SER A O 1
ATOM 851 N N . LEU A 1 111 ? 0.319 5.784 -8.684 1.00 93.38 111 LEU A N 1
ATOM 852 C CA . LEU A 1 111 ? 0.219 6.215 -10.082 1.00 93.38 111 LEU A CA 1
ATOM 853 C C . LEU A 1 111 ? 1.445 5.783 -10.898 1.00 93.38 111 LEU A C 1
ATOM 855 O O . LEU A 1 111 ? 1.318 5.389 -12.055 1.00 93.38 111 LEU A O 1
ATOM 859 N N . LYS A 1 112 ? 2.638 5.826 -10.294 1.00 94.44 112 LYS A N 1
ATOM 860 C CA . LYS A 1 112 ? 3.882 5.379 -10.936 1.00 94.44 112 LYS A CA 1
ATOM 861 C C . LYS A 1 112 ? 3.950 3.855 -11.026 1.00 94.44 112 LYS A C 1
ATOM 863 O O . LYS A 1 112 ? 4.375 3.345 -12.057 1.00 94.44 112 LYS A O 1
ATOM 868 N N . ARG A 1 113 ? 3.474 3.129 -10.007 1.00 95.56 113 ARG A N 1
ATOM 869 C CA . ARG A 1 113 ? 3.321 1.668 -10.072 1.00 95.56 113 ARG A CA 1
ATOM 870 C C . ARG A 1 113 ? 2.373 1.250 -11.190 1.00 95.56 113 ARG A C 1
ATOM 872 O O . ARG A 1 113 ? 2.687 0.316 -11.913 1.00 95.56 113 ARG A O 1
ATOM 879 N N . ASN A 1 114 ? 1.247 1.940 -11.364 1.00 91.69 114 ASN A N 1
ATOM 880 C CA . ASN A 1 114 ? 0.312 1.626 -12.446 1.00 91.69 114 ASN A CA 1
ATOM 881 C C . ASN A 1 114 ? 0.972 1.785 -13.819 1.00 91.69 114 ASN A C 1
ATOM 883 O O . ASN A 1 114 ? 0.774 0.936 -14.678 1.00 91.69 114 ASN A O 1
ATOM 887 N N . ARG A 1 115 ? 1.827 2.801 -14.010 1.00 90.62 115 ARG A N 1
ATOM 888 C CA . ARG A 1 115 ? 2.647 2.885 -15.230 1.00 90.62 115 ARG A CA 1
ATOM 889 C C . ARG A 1 115 ? 3.534 1.650 -15.381 1.00 90.62 115 ARG A C 1
ATOM 891 O O . ARG A 1 115 ? 3.463 1.003 -16.411 1.00 90.62 115 ARG A O 1
ATOM 898 N N . LEU A 1 116 ? 4.295 1.277 -14.348 1.00 93.00 116 LEU A N 1
ATOM 899 C CA . LEU A 1 116 ? 5.164 0.092 -14.402 1.00 93.00 116 LEU A CA 1
ATOM 900 C C . LEU A 1 116 ? 4.415 -1.205 -14.738 1.00 93.00 116 LEU A C 1
ATOM 902 O O . LEU A 1 116 ? 4.944 -2.027 -15.472 1.00 93.00 116 LEU A O 1
ATOM 906 N N . ALA A 1 117 ? 3.204 -1.381 -14.207 1.00 92.31 117 ALA A N 1
ATOM 907 C CA . ALA A 1 117 ? 2.417 -2.599 -14.383 1.00 92.31 117 ALA A CA 1
ATOM 908 C C . ALA A 1 117 ? 1.706 -2.697 -15.744 1.00 92.31 117 ALA A C 1
ATOM 910 O O . ALA A 1 117 ? 1.384 -3.800 -16.173 1.00 92.31 117 ALA A O 1
ATOM 911 N N . HIS A 1 118 ? 1.428 -1.566 -16.399 1.00 89.06 118 HIS A N 1
ATOM 912 C CA . HIS A 1 118 ? 0.656 -1.526 -17.649 1.00 89.06 118 HIS A CA 1
ATOM 913 C C . HIS A 1 118 ? 1.479 -1.124 -18.875 1.00 89.06 118 HIS A C 1
ATOM 915 O O . HIS A 1 118 ? 0.966 -1.146 -19.991 1.00 89.06 118 HIS A O 1
ATOM 921 N N . TRP A 1 119 ? 2.725 -0.703 -18.684 1.00 91.38 119 TRP A N 1
ATOM 922 C CA . TRP A 1 119 ? 3.628 -0.367 -19.777 1.00 91.38 119 TRP A CA 1
ATOM 923 C C . TRP A 1 119 ? 4.347 -1.613 -20.297 1.00 91.38 119 TRP A C 1
ATOM 925 O O . TRP A 1 119 ? 4.487 -2.614 -19.598 1.00 91.38 119 TRP A O 1
ATOM 935 N N . THR A 1 120 ? 4.811 -1.541 -21.538 1.00 92.06 120 THR A N 1
ATOM 936 C CA . THR A 1 120 ? 5.455 -2.646 -22.245 1.00 92.06 120 THR A CA 1
ATOM 937 C C . THR A 1 120 ? 6.968 -2.462 -22.244 1.00 92.06 120 THR A C 1
ATOM 939 O O . THR A 1 120 ? 7.474 -1.360 -22.475 1.00 92.06 120 THR A O 1
ATOM 942 N N . VAL A 1 121 ? 7.705 -3.542 -21.983 1.00 94.62 121 VAL A N 1
ATOM 943 C CA . VAL A 1 121 ? 9.160 -3.567 -22.169 1.00 94.62 121 VAL A CA 1
ATOM 944 C C . VAL A 1 121 ? 9.446 -3.675 -23.662 1.00 94.62 121 VAL A C 1
ATOM 946 O O . VAL A 1 121 ? 9.047 -4.643 -24.301 1.00 94.62 121 VAL A O 1
ATOM 949 N N . ILE A 1 122 ? 10.138 -2.678 -24.207 1.00 93.38 122 ILE A N 1
ATOM 950 C CA . ILE A 1 122 ? 10.706 -2.734 -25.551 1.00 93.38 122 ILE A CA 1
ATOM 951 C C . ILE A 1 122 ? 12.102 -3.342 -25.424 1.00 93.38 122 ILE A C 1
ATOM 953 O O . ILE A 1 122 ? 12.908 -2.797 -24.653 1.00 93.38 122 ILE A O 1
ATOM 957 N N . PRO A 1 123 ? 12.386 -4.456 -26.124 1.00 93.12 123 PRO A N 1
ATOM 958 C CA . PRO A 1 123 ? 13.683 -5.110 -26.049 1.00 93.12 123 PRO A CA 1
ATOM 959 C C . PRO A 1 123 ? 14.790 -4.177 -26.540 1.00 93.12 123 PRO A C 1
ATOM 961 O O . PRO A 1 123 ? 14.550 -3.244 -27.315 1.00 93.12 123 PRO A O 1
ATOM 964 N N . ALA A 1 124 ? 16.005 -4.419 -26.058 1.00 91.81 124 ALA A N 1
ATOM 965 C CA . ALA A 1 124 ? 17.177 -3.799 -26.648 1.00 91.81 124 ALA A CA 1
ATOM 966 C C . ALA A 1 124 ? 17.339 -4.302 -28.087 1.00 91.81 124 ALA A C 1
ATOM 968 O O . ALA A 1 124 ? 17.071 -5.468 -28.371 1.00 91.81 124 ALA A O 1
ATOM 969 N N . MET A 1 125 ? 17.735 -3.407 -28.985 1.00 89.69 125 MET A N 1
ATOM 970 C CA . MET A 1 125 ? 17.970 -3.730 -30.389 1.00 89.69 125 MET A CA 1
ATOM 971 C C . MET A 1 125 ? 19.238 -3.024 -30.848 1.00 89.69 125 MET A C 1
ATOM 973 O O . MET A 1 125 ? 19.358 -1.801 -30.705 1.00 89.69 125 MET A O 1
ATOM 977 N N . SER A 1 126 ? 20.168 -3.789 -31.401 1.00 85.12 126 SER A N 1
ATOM 978 C CA . SER A 1 126 ? 21.267 -3.278 -32.206 1.00 85.12 126 SER A CA 1
ATOM 979 C C . SER A 1 126 ? 20.861 -3.293 -33.682 1.00 85.12 126 SER A C 1
A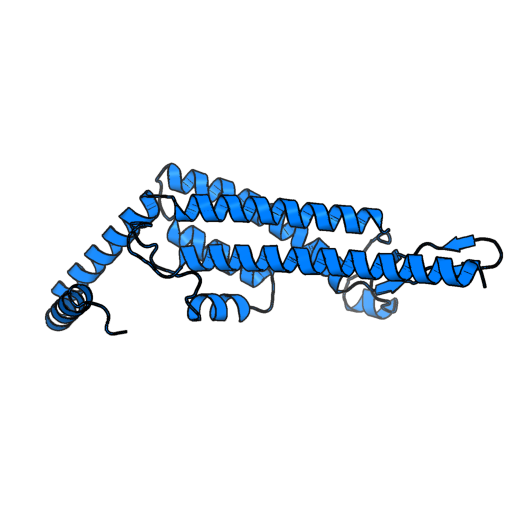TOM 981 O O . SER A 1 126 ? 20.551 -4.337 -34.245 1.00 85.12 126 SER A O 1
ATOM 983 N N . ASP A 1 127 ? 20.816 -2.110 -34.288 1.00 84.44 127 ASP A N 1
ATOM 984 C CA . ASP A 1 127 ? 20.675 -1.921 -35.739 1.00 84.44 127 ASP A CA 1
ATOM 985 C C . ASP A 1 127 ? 21.969 -1.280 -36.256 1.00 84.44 127 ASP A C 1
ATOM 987 O O . ASP A 1 127 ? 22.658 -0.657 -35.453 1.00 84.44 127 ASP A O 1
ATOM 991 N N . GLU A 1 128 ? 22.289 -1.447 -37.542 1.00 71.12 128 GLU A N 1
ATOM 992 C CA . GLU A 1 128 ? 23.565 -1.304 -38.278 1.00 71.12 128 GLU A CA 1
ATOM 993 C C . GLU A 1 128 ? 24.619 -0.275 -37.784 1.00 71.12 128 GLU A C 1
ATOM 995 O O . GLU A 1 128 ? 25.789 -0.469 -38.087 1.00 71.12 128 GLU A O 1
ATOM 1000 N N . ASP A 1 129 ? 24.271 0.733 -36.967 1.00 69.12 129 ASP A N 1
ATOM 1001 C CA . ASP A 1 129 ? 25.200 1.636 -36.250 1.00 69.12 129 ASP A CA 1
ATOM 1002 C C . ASP A 1 129 ? 24.695 2.177 -34.881 1.00 69.12 129 ASP A C 1
ATOM 1004 O O . ASP A 1 129 ? 25.316 3.052 -34.265 1.00 69.12 129 ASP A O 1
ATOM 1008 N N . ARG A 1 130 ? 23.543 1.722 -34.366 1.00 78.69 130 ARG A N 1
ATOM 1009 C CA . ARG A 1 130 ? 22.905 2.271 -33.154 1.00 78.69 130 ARG A CA 1
ATOM 1010 C C . ARG A 1 130 ? 22.469 1.179 -32.186 1.00 78.69 130 ARG A C 1
ATOM 1012 O O . ARG A 1 130 ? 21.640 0.330 -32.496 1.00 78.69 130 ARG A O 1
ATOM 1019 N N . PHE A 1 131 ? 22.963 1.275 -30.952 1.00 78.94 131 PHE A N 1
ATOM 1020 C CA . PHE A 1 131 ? 22.458 0.484 -29.833 1.00 78.94 131 PHE A CA 1
ATOM 1021 C C . PHE A 1 131 ? 21.262 1.189 -29.187 1.00 78.94 131 PHE A C 1
ATOM 1023 O O . PHE A 1 131 ? 21.396 2.247 -28.562 1.00 78.94 131 PHE A O 1
ATOM 1030 N N . HIS A 1 132 ? 20.084 0.585 -29.304 1.00 85.31 132 HIS A N 1
ATOM 1031 C CA . HIS A 1 132 ? 18.894 1.011 -28.585 1.00 85.31 132 HIS A CA 1
ATOM 1032 C C . HIS A 1 132 ? 18.773 0.216 -27.288 1.00 85.31 132 HIS A C 1
ATOM 1034 O O . HIS A 1 132 ? 18.441 -0.963 -27.300 1.00 85.31 132 HIS A O 1
ATOM 1040 N N . GLN A 1 133 ? 18.997 0.877 -26.149 1.00 91.00 133 GLN A N 1
ATOM 1041 C CA . GLN A 1 133 ? 18.809 0.250 -24.842 1.00 91.00 133 GLN A CA 1
ATOM 1042 C C . GLN A 1 133 ? 17.343 -0.167 -24.635 1.00 91.00 133 GLN A C 1
ATOM 1044 O O . GLN A 1 133 ? 16.421 0.571 -25.010 1.00 91.00 133 GLN A O 1
ATOM 1049 N N . ALA A 1 134 ? 17.145 -1.306 -23.963 1.00 93.69 134 ALA A N 1
ATOM 1050 C CA . ALA A 1 134 ? 15.840 -1.726 -23.472 1.00 93.69 134 ALA A CA 1
ATOM 1051 C C . ALA A 1 134 ? 15.196 -0.605 -22.640 1.00 93.69 134 ALA A C 1
ATOM 1053 O O . ALA A 1 134 ? 15.850 0.054 -21.822 1.00 93.69 134 ALA A O 1
ATOM 1054 N N . ARG A 1 135 ? 13.903 -0.373 -22.858 1.00 93.81 135 ARG A N 1
ATOM 1055 C CA . ARG A 1 135 ? 13.152 0.737 -22.251 1.00 93.81 135 ARG A CA 1
ATOM 1056 C C . ARG A 1 135 ? 11.709 0.328 -21.999 1.00 93.81 135 ARG A C 1
ATOM 1058 O O . ARG A 1 135 ? 11.166 -0.509 -22.711 1.00 93.81 135 ARG A O 1
ATOM 1065 N N . LEU A 1 136 ? 11.084 0.924 -20.993 1.00 92.50 136 LEU A N 1
ATOM 1066 C CA . LEU A 1 136 ? 9.667 0.720 -20.723 1.00 92.50 136 LEU A CA 1
ATOM 1067 C C . LEU A 1 136 ? 8.864 1.844 -21.386 1.00 92.50 136 LEU A C 1
ATOM 1069 O O . LEU A 1 136 ? 9.123 3.022 -21.129 1.00 92.50 136 LEU A O 1
ATOM 1073 N N . MET A 1 137 ? 7.900 1.487 -22.227 1.00 90.00 137 MET A N 1
ATOM 1074 C CA . MET A 1 137 ? 7.086 2.429 -22.998 1.00 90.00 137 MET A CA 1
ATOM 1075 C C . MET A 1 137 ? 5.597 2.225 -22.716 1.00 90.00 137 MET A C 1
ATOM 1077 O O . MET A 1 137 ? 5.191 1.104 -22.407 1.00 90.00 137 MET A O 1
ATOM 1081 N N . PRO A 1 138 ? 4.765 3.279 -22.810 1.00 84.75 138 PRO A N 1
ATOM 1082 C CA . PRO A 1 138 ? 3.319 3.113 -22.724 1.00 84.75 138 PRO A CA 1
ATOM 1083 C C . PRO A 1 138 ? 2.847 2.042 -23.723 1.00 84.75 138 PRO A C 1
ATOM 1085 O O . PRO A 1 138 ? 3.466 1.899 -24.781 1.00 84.75 138 PRO A O 1
ATOM 1088 N N . PRO A 1 139 ? 1.792 1.273 -23.390 1.00 78.94 139 PRO A N 1
ATOM 1089 C CA . PRO A 1 139 ? 1.299 0.217 -24.270 1.00 78.94 139 PRO A CA 1
ATOM 1090 C C . PRO A 1 139 ? 1.008 0.808 -25.648 1.00 78.94 139 PRO A C 1
ATOM 1092 O O . PRO A 1 139 ? 0.536 1.937 -25.729 1.00 78.94 139 PRO A O 1
ATOM 1095 N N . TYR A 1 140 ? 1.287 0.079 -26.728 1.00 67.38 140 TYR A N 1
ATOM 1096 C CA . TYR A 1 140 ? 0.980 0.548 -28.079 1.00 67.38 140 TYR A CA 1
ATOM 1097 C C . TYR A 1 140 ? -0.542 0.626 -28.283 1.00 67.38 140 TYR A C 1
ATOM 1099 O O . TYR A 1 140 ? -1.168 -0.307 -28.775 1.00 67.38 140 TYR A O 1
ATOM 1107 N N . GLY A 1 141 ? -1.151 1.746 -27.898 1.00 57.25 141 GLY A N 1
ATOM 1108 C CA . GLY A 1 141 ? -2.454 2.156 -28.397 1.00 57.25 141 GLY A CA 1
ATOM 1109 C C . GLY A 1 141 ? -2.287 2.765 -29.786 1.00 57.25 141 GLY A C 1
ATOM 1110 O O . GLY A 1 141 ? -1.340 3.517 -30.038 1.00 57.25 141 GLY A O 1
ATOM 1111 N N . SER A 1 142 ? -3.204 2.475 -30.707 1.00 52.34 142 SER A N 1
ATOM 1112 C CA . SER A 1 142 ? -3.312 3.290 -31.916 1.00 52.34 142 SER A CA 1
ATOM 1113 C C . SER A 1 142 ? -3.616 4.748 -31.513 1.00 52.34 142 SER A C 1
ATOM 1115 O O . SER A 1 142 ? -4.248 4.985 -30.481 1.00 52.34 142 SER A O 1
ATOM 1117 N N . PRO A 1 143 ? -3.243 5.755 -32.320 1.00 56.19 143 PRO A N 1
ATOM 1118 C CA . PRO A 1 143 ? -3.704 7.139 -32.149 1.00 56.19 143 PRO A CA 1
ATOM 1119 C C . PRO A 1 143 ? -5.228 7.297 -31.978 1.00 56.19 143 PRO A C 1
ATOM 1121 O O . PRO A 1 143 ? -5.672 8.340 -31.496 1.00 56.19 143 PRO A O 1
ATOM 1124 N N . GLY A 1 144 ? -6.021 6.296 -32.389 1.00 58.47 144 GLY A N 1
ATOM 1125 C CA . GLY A 1 144 ? -7.460 6.197 -32.129 1.00 58.47 144 GLY A CA 1
ATOM 1126 C C . GLY A 1 144 ? -7.773 5.819 -30.680 1.00 58.47 144 GLY A C 1
ATOM 1127 O O . GLY A 1 144 ? -8.518 6.539 -30.026 1.00 58.47 144 GLY A O 1
ATOM 1128 N N . TRP A 1 145 ? -7.110 4.795 -30.133 1.00 59.38 145 TRP A N 1
ATOM 1129 C CA . TRP A 1 145 ? -7.275 4.375 -28.734 1.00 59.38 145 TRP A CA 1
ATOM 1130 C C . TRP A 1 145 ? -6.962 5.509 -27.748 1.00 59.38 145 TRP A C 1
ATOM 1132 O O . TRP A 1 145 ? -7.703 5.737 -26.796 1.00 59.38 145 TRP A O 1
ATOM 1142 N N . TRP A 1 146 ? -5.905 6.286 -28.001 1.00 61.22 146 TRP A N 1
ATOM 1143 C CA . TRP A 1 146 ? -5.547 7.440 -27.164 1.00 61.22 146 TRP A CA 1
ATOM 1144 C C . TRP A 1 146 ? -6.547 8.603 -27.272 1.00 61.22 146 TRP A C 1
ATOM 1146 O O . TRP A 1 146 ? -6.761 9.319 -26.295 1.00 61.22 146 TRP A O 1
ATOM 1156 N N . ARG A 1 147 ? -7.170 8.787 -28.447 1.00 58.00 147 ARG A N 1
ATOM 1157 C CA . ARG A 1 147 ? -8.235 9.780 -28.669 1.00 58.00 147 ARG A CA 1
ATOM 1158 C C . ARG A 1 147 ? -9.538 9.380 -27.979 1.00 58.00 147 ARG A C 1
ATOM 1160 O O . ARG A 1 147 ? -10.142 10.219 -27.323 1.00 58.00 147 ARG A O 1
ATOM 1167 N N . GLU A 1 148 ? -9.933 8.115 -28.086 1.00 59.62 148 GLU A N 1
ATOM 1168 C CA . GLU A 1 148 ? -11.154 7.569 -27.476 1.00 59.62 148 GLU A CA 1
ATOM 1169 C C . GLU A 1 148 ? -11.067 7.516 -25.948 1.00 59.62 148 GLU A C 1
ATOM 1171 O O . GLU A 1 148 ? -12.037 7.805 -25.254 1.00 59.62 148 GLU A O 1
ATOM 1176 N N . THR A 1 149 ? -9.889 7.201 -25.405 1.00 59.59 149 THR A N 1
ATOM 1177 C CA . THR A 1 149 ? -9.675 7.100 -23.952 1.00 59.59 149 THR A CA 1
ATOM 1178 C C . THR A 1 149 ? -9.208 8.407 -23.307 1.00 59.59 149 THR A C 1
ATOM 1180 O O . THR A 1 149 ? -8.961 8.436 -22.099 1.00 59.59 149 THR A O 1
ATOM 1183 N N . GLY A 1 150 ? -9.010 9.479 -24.088 1.00 53.09 150 GLY A N 1
ATOM 1184 C CA . GLY A 1 150 ? -8.448 10.755 -23.616 1.00 53.09 150 GLY A CA 1
ATOM 1185 C C . GLY A 1 150 ? -7.044 10.636 -23.009 1.00 53.09 150 GLY A C 1
ATOM 1186 O O . GLY A 1 150 ? -6.549 11.556 -22.357 1.00 53.09 150 GLY A O 1
ATOM 1187 N N . SER A 1 151 ? -6.400 9.489 -23.193 1.00 50.81 151 SER A N 1
ATOM 1188 C CA . SER A 1 151 ? -5.126 9.150 -22.592 1.00 50.81 151 SER A CA 1
ATOM 1189 C C . SER A 1 151 ? -4.073 9.324 -23.667 1.00 50.81 151 SER A C 1
ATOM 1191 O O . SER A 1 151 ? -3.679 8.358 -24.270 1.00 50.81 151 SER A O 1
ATOM 1193 N N . ASN A 1 152 ? -3.596 10.521 -23.982 1.00 52.88 152 ASN A N 1
ATOM 1194 C CA . ASN A 1 152 ? -2.307 10.611 -24.674 1.00 52.88 152 ASN A CA 1
ATOM 1195 C C . ASN A 1 152 ? -1.268 10.747 -23.569 1.00 52.88 152 ASN A C 1
ATOM 1197 O O . ASN A 1 152 ? -1.039 11.889 -23.181 1.00 52.88 152 ASN A O 1
ATOM 1201 N N . PRO A 1 153 ? -0.754 9.667 -22.934 1.00 55.66 153 PRO A N 1
ATOM 1202 C CA . PRO A 1 153 ? 0.125 9.833 -21.789 1.00 55.66 153 PRO A CA 1
ATOM 1203 C C . PRO A 1 153 ? 1.365 10.589 -22.274 1.00 55.66 153 PRO A C 1
ATOM 1205 O O . PRO A 1 153 ? 2.186 10.001 -22.978 1.00 55.66 153 PRO A O 1
ATOM 1208 N N . PRO A 1 154 ? 1.539 11.877 -21.918 1.00 54.03 154 PRO A N 1
ATOM 1209 C CA . PRO A 1 154 ? 2.773 12.562 -22.226 1.00 54.03 154 PRO A CA 1
ATOM 1210 C C . PRO A 1 154 ? 3.808 11.911 -21.314 1.00 54.03 154 PRO A C 1
ATOM 1212 O O . PRO A 1 154 ? 3.782 12.060 -20.088 1.00 54.03 154 PRO A O 1
ATOM 1215 N N . GLY A 1 155 ? 4.639 11.058 -21.891 1.00 61.31 155 GLY A N 1
ATOM 1216 C CA . GLY A 1 155 ? 5.518 10.202 -21.125 1.00 61.31 155 GLY A CA 1
ATOM 1217 C C . GLY A 1 155 ? 6.732 9.845 -21.943 1.00 61.31 155 GLY A C 1
ATOM 1218 O O . GLY A 1 155 ? 6.636 9.063 -22.882 1.00 61.31 155 GLY A O 1
ATOM 1219 N N . ASN A 1 156 ? 7.873 10.393 -21.538 1.00 77.56 156 ASN A N 1
ATOM 1220 C CA . ASN A 1 156 ? 9.160 9.852 -21.940 1.00 77.56 156 ASN A CA 1
ATOM 1221 C C . ASN A 1 156 ? 9.229 8.383 -21.498 1.00 77.56 156 ASN A C 1
ATOM 1223 O O . ASN A 1 156 ? 8.712 8.012 -20.436 1.00 77.56 156 ASN A O 1
ATOM 1227 N N . ASP A 1 157 ? 9.870 7.564 -22.318 1.00 87.25 157 ASP A N 1
ATOM 1228 C CA . ASP A 1 157 ? 10.218 6.191 -21.995 1.00 87.25 157 ASP A CA 1
ATOM 1229 C C . ASP A 1 157 ? 10.986 6.107 -20.664 1.00 87.25 157 ASP A C 1
ATOM 1231 O O . ASP A 1 157 ? 11.772 6.988 -20.299 1.00 87.25 157 ASP A O 1
ATOM 1235 N N . LEU A 1 158 ? 10.768 5.030 -19.905 1.00 90.56 158 LEU A N 1
ATOM 1236 C CA . LEU A 1 158 ? 11.520 4.789 -18.677 1.00 90.56 158 LEU A CA 1
ATOM 1237 C C . LEU A 1 158 ? 12.716 3.884 -18.967 1.00 90.56 158 LEU A C 1
ATOM 1239 O O . LEU A 1 158 ? 12.591 2.677 -19.162 1.00 90.56 158 LEU A O 1
ATOM 1243 N N . LYS A 1 159 ? 13.898 4.496 -18.933 1.00 94.62 159 LYS A N 1
ATOM 1244 C CA . LYS A 1 159 ? 15.195 3.802 -18.886 1.00 94.62 159 LYS A CA 1
ATOM 1245 C C . LYS A 1 159 ? 15.389 2.998 -17.582 1.00 94.62 159 LYS A C 1
ATOM 1247 O O . LYS A 1 159 ? 14.791 3.366 -16.565 1.00 94.62 159 LYS A O 1
ATOM 1252 N N . PRO A 1 160 ? 16.291 1.994 -17.552 1.00 95.69 160 PRO A N 1
ATOM 1253 C CA . PRO A 1 160 ? 16.563 1.162 -16.371 1.00 95.69 160 PRO A CA 1
ATOM 1254 C C . PRO A 1 160 ? 16.796 1.935 -15.065 1.00 95.69 160 PRO A C 1
ATOM 1256 O O . PRO A 1 160 ? 16.234 1.590 -14.024 1.00 95.69 160 PRO A O 1
ATOM 1259 N N . LEU A 1 161 ? 17.560 3.032 -15.120 1.00 95.88 161 LEU A N 1
ATOM 1260 C CA . LEU A 1 161 ? 17.852 3.872 -13.954 1.00 95.88 161 LEU A CA 1
ATOM 1261 C C . LEU A 1 161 ? 16.578 4.456 -13.315 1.00 95.88 161 LEU A C 1
ATOM 1263 O O . LEU A 1 161 ? 16.467 4.530 -12.092 1.00 95.88 161 LEU A O 1
ATOM 1267 N N . HIS A 1 162 ? 15.578 4.823 -14.122 1.00 95.44 162 HIS A N 1
ATOM 1268 C CA . HIS A 1 162 ? 14.305 5.321 -13.601 1.00 95.44 162 HIS A CA 1
ATOM 1269 C C . HIS A 1 162 ? 13.558 4.236 -12.823 1.00 95.44 162 HIS A C 1
ATOM 1271 O O . HIS A 1 162 ? 13.008 4.518 -11.761 1.00 95.44 162 HIS A O 1
ATOM 1277 N N . ILE A 1 163 ? 13.562 2.995 -13.315 1.00 96.88 163 ILE A N 1
ATOM 1278 C CA . ILE A 1 163 ? 12.880 1.871 -12.661 1.00 96.88 163 ILE A CA 1
ATOM 1279 C C . ILE A 1 163 ? 13.591 1.503 -11.357 1.00 96.88 163 ILE A C 1
ATOM 1281 O O . ILE A 1 163 ? 12.927 1.301 -10.343 1.00 96.88 163 ILE A O 1
ATOM 1285 N N . GLN A 1 164 ? 14.927 1.532 -11.333 1.00 97.75 164 GLN A N 1
ATOM 1286 C CA . GLN A 1 164 ? 15.707 1.377 -10.098 1.00 97.75 164 GLN A CA 1
ATOM 1287 C C . GLN A 1 164 ? 15.353 2.448 -9.058 1.00 97.75 164 GLN A C 1
ATOM 1289 O O . GLN A 1 164 ? 15.090 2.131 -7.896 1.00 97.75 164 GLN A O 1
ATOM 1294 N N . HIS A 1 165 ? 15.285 3.718 -9.470 1.00 97.81 165 HIS A N 1
ATOM 1295 C CA . HIS A 1 165 ? 14.874 4.809 -8.585 1.00 97.81 165 HIS A CA 1
ATOM 1296 C C . HIS A 1 165 ? 13.442 4.632 -8.065 1.00 97.81 165 HIS A C 1
ATOM 1298 O O . HIS A 1 165 ? 13.174 4.940 -6.902 1.00 97.81 165 HIS A O 1
ATOM 1304 N N . LEU A 1 166 ? 12.525 4.112 -8.889 1.00 97.38 166 LEU A N 1
ATOM 1305 C CA . LEU A 1 166 ? 11.165 3.786 -8.458 1.00 97.38 166 LEU A CA 1
ATOM 1306 C C . LEU A 1 166 ? 11.143 2.640 -7.448 1.00 97.38 166 LEU A C 1
ATOM 1308 O O . LEU A 1 166 ? 10.511 2.792 -6.406 1.00 97.38 166 LEU A O 1
ATOM 1312 N N . GLY A 1 167 ? 11.876 1.553 -7.699 1.00 98.00 167 GLY A N 1
ATOM 1313 C CA . GLY A 1 167 ? 12.018 0.449 -6.748 1.00 98.00 167 GLY A CA 1
ATOM 1314 C C . GLY A 1 167 ? 12.538 0.931 -5.391 1.00 98.00 167 GLY A C 1
ATOM 1315 O O . GLY A 1 167 ? 11.933 0.650 -4.357 1.00 98.00 167 GLY A O 1
ATOM 1316 N N . LYS A 1 168 ? 13.581 1.774 -5.385 1.00 98.44 168 LYS A N 1
ATOM 1317 C CA . LYS A 1 168 ? 14.089 2.416 -4.159 1.00 98.44 168 LYS A CA 1
ATOM 1318 C C . LYS A 1 168 ? 13.032 3.296 -3.487 1.00 98.44 168 LYS A C 1
ATOM 1320 O O . LYS A 1 168 ? 12.910 3.293 -2.266 1.00 98.44 168 LYS A O 1
ATOM 1325 N N . ALA A 1 169 ? 12.254 4.055 -4.258 1.00 98.25 169 ALA A N 1
ATOM 1326 C CA . ALA A 1 169 ? 11.184 4.881 -3.708 1.00 98.25 169 ALA A CA 1
ATOM 1327 C C . ALA A 1 169 ? 10.058 4.044 -3.075 1.00 98.25 169 ALA A C 1
ATOM 1329 O O . ALA A 1 169 ? 9.511 4.471 -2.057 1.00 98.25 169 ALA A O 1
ATOM 1330 N N . PHE A 1 170 ? 9.735 2.878 -3.646 1.00 98.50 170 PHE A N 1
ATOM 1331 C CA . PHE A 1 170 ? 8.773 1.925 -3.084 1.00 98.50 170 PHE A CA 1
ATOM 1332 C C . PHE A 1 170 ? 9.277 1.315 -1.776 1.00 98.50 170 PHE A C 1
ATOM 1334 O O . PHE A 1 170 ? 8.549 1.321 -0.789 1.00 98.50 170 PHE A O 1
ATOM 1341 N N . TYR A 1 171 ? 10.543 0.901 -1.729 1.00 98.44 171 TYR A N 1
ATOM 1342 C CA . TYR A 1 171 ? 11.184 0.449 -0.494 1.00 98.44 171 TYR A CA 1
ATOM 1343 C C . TYR A 1 171 ? 11.129 1.520 0.608 1.00 98.44 171 TYR A C 1
ATOM 1345 O O . TYR A 1 171 ? 10.690 1.272 1.725 1.00 98.44 171 TYR A O 1
ATOM 1353 N N . LEU A 1 172 ? 11.483 2.766 0.282 1.00 98.56 172 LEU A N 1
ATOM 1354 C CA . LEU A 1 172 ? 11.484 3.857 1.261 1.00 98.56 172 LEU A CA 1
ATOM 1355 C C . LEU A 1 172 ? 10.089 4.232 1.780 1.00 98.56 172 LEU A C 1
ATOM 1357 O O . LEU A 1 172 ? 9.985 4.782 2.876 1.00 98.56 172 LEU A O 1
ATOM 1361 N N . ILE A 1 173 ? 9.022 4.049 0.992 1.00 98.62 173 ILE A N 1
ATOM 1362 C CA . ILE A 1 173 ? 7.660 4.269 1.503 1.00 98.62 173 ILE A CA 1
ATOM 1363 C C . ILE A 1 173 ? 7.183 3.074 2.329 1.00 98.62 173 ILE A C 1
ATOM 1365 O O . ILE A 1 173 ? 6.552 3.297 3.356 1.00 98.62 173 ILE A O 1
ATOM 1369 N N . GLU A 1 174 ? 7.532 1.846 1.938 1.00 98.19 174 GLU A N 1
ATOM 1370 C CA . GLU A 1 174 ? 7.246 0.626 2.699 1.00 98.19 174 GLU A CA 1
ATOM 1371 C C . GLU A 1 174 ? 7.854 0.683 4.104 1.00 98.19 174 GLU A C 1
ATOM 1373 O O . GLU A 1 174 ? 7.126 0.550 5.086 1.00 98.19 174 GLU A O 1
ATOM 1378 N N . ASP A 1 175 ? 9.146 0.998 4.216 1.00 98.19 175 ASP A N 1
ATOM 1379 C CA . ASP A 1 175 ? 9.836 1.130 5.505 1.00 98.19 175 ASP A CA 1
ATOM 1380 C C . ASP A 1 175 ? 9.178 2.188 6.413 1.00 98.19 175 ASP A C 1
ATOM 1382 O O . ASP A 1 175 ? 8.900 1.949 7.592 1.00 98.19 175 ASP A O 1
ATOM 1386 N N . ARG A 1 176 ? 8.813 3.346 5.848 1.00 98.44 176 ARG A N 1
ATOM 1387 C CA . ARG A 1 176 ? 8.110 4.404 6.593 1.00 98.44 176 ARG A CA 1
ATOM 1388 C C . ARG A 1 176 ? 6.722 3.974 7.054 1.00 98.44 176 ARG A C 1
ATOM 1390 O O . ARG A 1 176 ? 6.348 4.268 8.185 1.00 98.44 176 ARG A O 1
ATOM 1397 N N . LEU A 1 177 ? 5.968 3.274 6.207 1.00 98.19 177 LEU A N 1
ATOM 1398 C CA . LEU A 1 177 ? 4.669 2.714 6.580 1.00 98.19 177 LEU A CA 1
ATOM 1399 C C . LEU A 1 177 ? 4.823 1.648 7.674 1.00 98.19 177 LEU A C 1
ATOM 1401 O O . LEU A 1 177 ? 4.008 1.596 8.590 1.00 98.19 177 LEU A O 1
ATOM 1405 N N . ARG A 1 178 ? 5.889 0.842 7.639 1.00 96.44 178 ARG A N 1
ATOM 1406 C CA . ARG A 1 178 ? 6.186 -0.169 8.663 1.00 96.44 178 ARG A CA 1
ATOM 1407 C C . ARG A 1 178 ? 6.536 0.481 10.001 1.00 96.44 178 ARG A C 1
ATOM 1409 O O . ARG A 1 178 ? 6.088 0.025 11.051 1.00 96.44 178 ARG A O 1
ATOM 1416 N N . CYS A 1 179 ? 7.300 1.570 9.983 1.00 96.25 179 CYS A N 1
ATOM 1417 C CA . CYS A 1 179 ? 7.577 2.373 11.176 1.00 96.25 179 CYS A CA 1
ATOM 1418 C C . CYS A 1 179 ? 6.296 2.990 11.747 1.00 96.25 179 CYS A C 1
ATOM 1420 O O . CYS A 1 179 ? 6.044 2.863 12.944 1.00 96.25 179 CYS A O 1
ATOM 1422 N N . PHE A 1 180 ? 5.454 3.560 10.884 1.00 96.75 180 PHE A N 1
ATOM 1423 C CA . PHE A 1 180 ? 4.148 4.081 11.272 1.00 96.75 180 PHE A CA 1
ATOM 1424 C C . PHE A 1 180 ? 3.249 2.994 11.882 1.00 96.75 180 PHE A C 1
ATOM 1426 O O . PHE A 1 180 ? 2.677 3.198 12.947 1.00 96.75 180 PHE A O 1
ATOM 1433 N N . SER A 1 181 ? 3.180 1.810 11.267 1.00 94.25 181 SER A N 1
ATOM 1434 C CA . SER A 1 181 ? 2.409 0.667 11.770 1.00 94.25 181 SER A CA 1
ATOM 1435 C C . SER A 1 181 ? 2.869 0.222 13.162 1.00 94.25 181 SER A C 1
ATOM 1437 O O . SER A 1 181 ? 2.028 -0.053 14.013 1.00 94.25 181 SER A O 1
ATOM 1439 N N . ARG A 1 182 ? 4.184 0.191 13.424 1.00 91.75 182 ARG A N 1
ATOM 1440 C CA . ARG A 1 182 ? 4.727 -0.116 14.761 1.00 91.75 182 ARG A CA 1
ATOM 1441 C C . ARG A 1 182 ? 4.359 0.956 15.784 1.00 91.75 182 ARG A C 1
ATOM 1443 O O . ARG A 1 182 ? 3.907 0.619 16.872 1.00 91.75 182 ARG A O 1
ATOM 1450 N N . LYS A 1 183 ? 4.498 2.234 15.418 1.00 92.69 183 LYS A N 1
ATOM 1451 C CA . LYS A 1 183 ? 4.099 3.367 16.266 1.00 92.69 183 LYS A CA 1
ATOM 1452 C C . LYS A 1 183 ? 2.607 3.317 16.604 1.00 92.69 183 LYS A C 1
ATOM 1454 O O . LYS A 1 183 ? 2.236 3.549 17.749 1.00 92.69 183 LYS A O 1
ATOM 1459 N N . LEU A 1 184 ? 1.766 2.980 15.624 1.00 91.06 184 LEU A N 1
ATOM 1460 C CA . LEU A 1 184 ? 0.328 2.805 15.807 1.00 91.06 184 LEU A CA 1
ATOM 1461 C C . LEU A 1 184 ? 0.032 1.677 16.807 1.00 91.06 184 LEU A C 1
ATOM 1463 O O . LEU A 1 184 ? -0.721 1.891 17.750 1.00 91.06 184 LEU A O 1
ATOM 1467 N N . ALA A 1 185 ? 0.666 0.514 16.644 1.00 87.94 185 ALA A N 1
ATOM 1468 C CA . ALA A 1 185 ? 0.482 -0.636 17.533 1.00 87.94 185 ALA A CA 1
ATOM 1469 C C . ALA A 1 185 ? 0.953 -0.377 18.979 1.00 87.94 185 ALA A C 1
ATOM 1471 O O . ALA A 1 185 ? 0.417 -0.954 19.917 1.00 87.94 185 ALA A O 1
ATOM 1472 N N . GLN A 1 186 ? 1.944 0.496 19.169 1.00 88.12 186 GLN A N 1
ATOM 1473 C CA . GLN A 1 186 ? 2.508 0.832 20.483 1.00 88.12 186 GLN A CA 1
ATOM 1474 C C . GLN A 1 186 ? 1.799 2.008 21.174 1.00 88.12 186 GLN A C 1
ATOM 1476 O O . GLN A 1 186 ? 2.183 2.402 22.275 1.00 88.12 186 GLN A O 1
ATOM 1481 N N . CYS A 1 187 ? 0.785 2.607 20.546 1.00 88.94 187 CYS A N 1
ATOM 1482 C CA . CYS A 1 187 ? 0.105 3.771 21.098 1.00 88.94 187 CYS A CA 1
ATOM 1483 C C . CYS A 1 187 ? -0.872 3.361 22.213 1.00 88.94 187 CYS A C 1
ATOM 1485 O O . CYS A 1 187 ? -1.982 2.910 21.934 1.00 88.94 187 CYS A O 1
ATOM 1487 N N . SER A 1 188 ? -0.494 3.572 23.480 1.00 84.94 188 SER A N 1
ATOM 1488 C CA . SER A 1 188 ? -1.335 3.244 24.647 1.00 84.94 188 SER A CA 1
ATOM 1489 C C . SER A 1 188 ? -2.713 3.909 24.603 1.00 84.94 188 SER A C 1
ATOM 1491 O O . SER A 1 188 ? -3.714 3.271 24.913 1.00 84.94 188 SER A O 1
ATOM 1493 N N . GLY A 1 189 ? -2.792 5.147 24.100 1.00 84.31 189 GLY A N 1
ATOM 1494 C CA . GLY A 1 189 ? -4.055 5.873 23.947 1.00 84.31 189 GLY A CA 1
ATOM 1495 C C . GLY A 1 189 ? -5.078 5.175 23.039 1.00 84.31 189 GLY A C 1
ATOM 1496 O O . GLY A 1 189 ? -6.278 5.431 23.165 1.00 84.31 189 GLY A O 1
ATOM 1497 N N . LEU A 1 190 ? -4.638 4.276 22.148 1.00 83.00 190 LEU A N 1
ATOM 1498 C CA . LEU A 1 190 ? -5.532 3.437 21.349 1.00 83.00 190 LEU A CA 1
ATOM 1499 C C . LEU A 1 190 ? -6.082 2.249 22.132 1.00 83.00 190 LEU A C 1
ATOM 1501 O O . LEU A 1 190 ? -7.273 1.955 22.003 1.00 83.00 190 LEU A O 1
ATOM 1505 N N . SER A 1 191 ? -5.237 1.577 22.911 1.00 77.69 191 SER A N 1
ATOM 1506 C CA . SER A 1 191 ? -5.644 0.456 23.762 1.00 77.69 191 SER A CA 1
ATOM 1507 C C . SER A 1 191 ? -6.605 0.934 24.847 1.00 77.69 191 SER A C 1
ATOM 1509 O O . SER A 1 191 ? -7.744 0.476 24.889 1.00 77.69 191 SER A O 1
ATOM 1511 N N . ASP A 1 192 ? -6.227 1.976 25.595 1.00 79.81 192 ASP A N 1
ATOM 1512 C CA . ASP A 1 192 ? -7.034 2.536 26.687 1.00 79.81 192 ASP A CA 1
ATOM 1513 C C . ASP A 1 192 ? -8.436 2.936 26.216 1.00 79.81 192 ASP A C 1
ATOM 1515 O O . ASP A 1 192 ? -9.448 2.718 26.886 1.00 79.81 192 ASP A O 1
ATOM 1519 N N . ARG A 1 193 ? -8.519 3.537 25.027 1.00 77.12 193 ARG A N 1
ATOM 1520 C CA . ARG A 1 193 ? -9.794 3.959 24.454 1.00 77.12 193 ARG A CA 1
ATOM 1521 C C . ARG A 1 193 ? -10.645 2.781 24.008 1.00 77.12 193 ARG A C 1
ATOM 1523 O O . ARG A 1 193 ? -11.866 2.830 24.158 1.00 77.12 193 ARG A O 1
ATOM 1530 N N . TYR A 1 194 ? -10.028 1.766 23.414 1.00 76.88 194 TYR A N 1
ATOM 1531 C CA . TYR A 1 194 ? -10.750 0.566 23.027 1.00 76.88 194 TYR A CA 1
ATOM 1532 C C . TYR A 1 194 ? -11.337 -0.125 24.255 1.00 76.88 194 TYR A C 1
ATOM 1534 O O . TYR A 1 194 ? -12.529 -0.420 24.263 1.00 76.88 194 TYR A O 1
ATOM 1542 N N . ASP A 1 195 ? -10.552 -0.256 25.322 1.00 78.31 195 ASP A N 1
ATOM 1543 C CA . ASP A 1 195 ? -11.009 -0.809 26.595 1.00 78.31 195 ASP A CA 1
ATOM 1544 C C . ASP A 1 195 ? -12.183 0.003 27.155 1.00 78.31 195 ASP A C 1
ATOM 1546 O O . ASP A 1 195 ? -13.219 -0.554 27.520 1.00 78.31 195 ASP A O 1
ATOM 1550 N N . GLN A 1 196 ? -12.098 1.337 27.123 1.00 82.25 196 GLN A N 1
ATOM 1551 C CA . GLN A 1 196 ? -13.206 2.208 27.528 1.00 82.25 196 GLN A CA 1
ATOM 1552 C C . GLN A 1 196 ? -14.472 2.007 26.683 1.00 82.25 196 GLN A C 1
ATOM 1554 O O . GLN A 1 196 ? -15.578 2.010 27.231 1.00 82.25 196 GLN A O 1
ATOM 1559 N N . LEU A 1 197 ? -14.347 1.860 25.360 1.00 80.88 197 LEU A N 1
ATOM 1560 C CA . LEU A 1 197 ? -15.487 1.615 24.471 1.00 80.88 197 LEU A CA 1
ATOM 1561 C C . LEU A 1 197 ? -16.104 0.238 24.719 1.00 80.88 197 LEU A C 1
ATOM 1563 O O . LEU A 1 197 ? -17.326 0.138 24.801 1.00 80.88 197 LEU A O 1
ATOM 1567 N N . THR A 1 198 ? -15.280 -0.788 24.918 1.00 79.56 198 THR A N 1
ATOM 1568 C CA . THR A 1 198 ? -15.717 -2.143 25.271 1.00 79.56 198 THR A CA 1
ATOM 1569 C C . THR A 1 198 ? -16.472 -2.141 26.597 1.00 79.56 198 THR A C 1
ATOM 1571 O O . THR A 1 198 ? -17.600 -2.629 26.667 1.00 79.56 198 THR A O 1
ATOM 1574 N N . VAL A 1 199 ? -15.934 -1.485 27.630 1.00 82.19 199 VAL A N 1
ATOM 1575 C CA . VAL A 1 199 ? -16.618 -1.319 28.922 1.00 82.19 199 VAL A CA 1
ATOM 1576 C C . VAL A 1 199 ? -17.952 -0.584 28.755 1.00 82.19 199 VAL A C 1
ATOM 1578 O O . VAL A 1 199 ? -18.956 -0.976 29.351 1.00 82.19 199 VAL A O 1
ATOM 1581 N N . ARG A 1 200 ? -18.007 0.476 27.935 1.00 85.00 200 ARG A N 1
ATOM 1582 C CA . ARG A 1 200 ? -19.260 1.201 27.651 1.00 85.00 200 ARG A CA 1
ATOM 1583 C C . ARG A 1 200 ? -20.278 0.335 26.914 1.00 85.00 200 ARG A C 1
ATOM 1585 O O . ARG A 1 200 ? -21.465 0.426 27.226 1.00 85.00 200 ARG A O 1
ATOM 1592 N N . LEU A 1 201 ? -19.836 -0.488 25.967 1.00 82.12 201 LEU A N 1
ATOM 1593 C CA . LEU A 1 201 ? -20.694 -1.404 25.222 1.00 82.12 201 LEU A CA 1
ATOM 1594 C C . LEU A 1 201 ? -21.294 -2.465 26.150 1.00 82.12 201 LEU A C 1
ATOM 1596 O O . LEU A 1 201 ? -22.509 -2.645 26.140 1.00 82.12 201 LEU A O 1
ATOM 1600 N N . ILE A 1 202 ? -20.476 -3.084 27.009 1.00 78.50 202 ILE A N 1
ATOM 1601 C CA . ILE A 1 202 ? -20.936 -4.044 28.026 1.00 78.50 202 ILE A CA 1
ATOM 1602 C C . ILE A 1 202 ? -21.980 -3.389 28.931 1.00 78.50 202 ILE A C 1
ATOM 1604 O O . ILE A 1 202 ? -23.095 -3.888 29.038 1.00 78.50 202 ILE A O 1
ATOM 1608 N N . ARG A 1 203 ? -21.680 -2.207 29.487 1.00 85.38 203 ARG A N 1
ATOM 1609 C CA . ARG A 1 203 ? -22.629 -1.455 30.330 1.00 85.38 203 ARG A CA 1
ATOM 1610 C C . ARG A 1 203 ? -23.925 -1.096 29.602 1.00 85.38 203 ARG A C 1
ATOM 1612 O O . ARG A 1 203 ? -24.975 -0.999 30.230 1.00 85.38 203 ARG A O 1
ATOM 1619 N N . SER A 1 204 ? -23.862 -0.847 28.297 1.00 83.25 204 SER A N 1
ATOM 1620 C CA . SER A 1 204 ? -25.051 -0.552 27.490 1.00 83.25 204 SER A CA 1
ATOM 1621 C C . SER A 1 204 ? -25.887 -1.809 27.266 1.00 83.25 204 SER A C 1
ATOM 1623 O O . SER A 1 204 ? -27.108 -1.752 27.393 1.00 83.25 204 SER A O 1
ATOM 1625 N N . HIS A 1 205 ? -25.247 -2.953 27.009 1.00 83.44 205 HIS A N 1
ATOM 1626 C CA . HIS A 1 205 ? -25.932 -4.240 26.944 1.00 83.44 205 HIS A CA 1
ATOM 1627 C C . HIS A 1 205 ? -26.546 -4.630 28.285 1.00 83.44 205 HIS A C 1
ATOM 1629 O O . HIS A 1 205 ? -27.707 -5.007 28.289 1.00 83.44 205 HIS A O 1
ATOM 1635 N N . ASP A 1 206 ? -25.853 -4.433 29.406 1.00 80.38 206 ASP A N 1
ATOM 1636 C CA . ASP A 1 206 ? -26.403 -4.676 30.746 1.00 80.38 206 ASP A CA 1
ATOM 1637 C C . ASP A 1 206 ? -27.709 -3.904 30.987 1.00 80.38 206 ASP A C 1
ATOM 1639 O O . ASP A 1 206 ? -28.639 -4.420 31.599 1.00 80.38 206 ASP A O 1
ATOM 1643 N N . ARG A 1 207 ? -27.794 -2.668 30.477 1.00 87.38 207 ARG A N 1
ATOM 1644 C CA . ARG A 1 207 ? -28.990 -1.822 30.599 1.00 87.38 207 ARG A CA 1
ATOM 1645 C C . ARG A 1 207 ? -30.125 -2.249 29.672 1.00 87.38 207 ARG A C 1
ATOM 1647 O O . ARG A 1 207 ? -31.281 -2.170 30.068 1.00 87.38 207 ARG A O 1
ATOM 1654 N N . LEU A 1 208 ? -29.808 -2.626 28.433 1.00 92.06 208 LEU A N 1
ATOM 1655 C CA . LEU A 1 208 ? -30.808 -2.914 27.396 1.00 92.06 208 LEU A CA 1
ATOM 1656 C C . LEU A 1 208 ? -31.266 -4.380 27.391 1.00 92.06 208 LEU A C 1
ATOM 1658 O O . LEU A 1 208 ? -32.391 -4.670 26.997 1.00 92.06 208 LEU A O 1
ATOM 1662 N N . ASN A 1 209 ? -30.388 -5.305 27.774 1.00 92.19 209 ASN A N 1
ATOM 1663 C CA . ASN A 1 209 ? -30.621 -6.745 27.812 1.00 92.19 209 ASN A CA 1
ATOM 1664 C C . ASN A 1 209 ? -29.662 -7.399 28.836 1.00 92.19 209 ASN A C 1
ATOM 1666 O O . ASN A 1 209 ? -28.559 -7.820 28.462 1.00 92.19 209 ASN A O 1
ATOM 1670 N N . PRO A 1 210 ? -30.074 -7.503 30.114 1.00 88.25 210 PRO A N 1
ATOM 1671 C CA . PRO A 1 210 ? -29.234 -8.022 31.194 1.00 88.25 210 PRO A CA 1
ATOM 1672 C C . PRO A 1 210 ? -28.665 -9.418 30.916 1.00 88.25 210 PRO A C 1
ATOM 1674 O O . PRO A 1 210 ? -27.481 -9.652 31.143 1.00 88.25 210 PRO A O 1
ATOM 1677 N N . THR A 1 211 ? -29.469 -10.314 30.332 1.00 90.31 211 THR A N 1
ATOM 1678 C CA . THR A 1 211 ? -29.058 -11.684 29.981 1.00 90.31 211 THR A CA 1
ATOM 1679 C C . THR A 1 211 ? -27.899 -11.692 28.985 1.00 90.31 211 THR A C 1
ATOM 1681 O O . THR A 1 211 ? -26.941 -12.449 29.133 1.00 90.31 211 THR A O 1
ATOM 1684 N N . ARG A 1 212 ? -27.937 -10.813 27.973 1.00 83.81 212 ARG A N 1
ATOM 1685 C CA . ARG A 1 212 ? -26.827 -10.667 27.021 1.00 83.81 212 ARG A CA 1
ATOM 1686 C C . ARG A 1 212 ? -25.576 -10.109 27.698 1.00 83.81 212 ARG A C 1
ATOM 1688 O O . ARG A 1 212 ? -24.473 -10.531 27.365 1.00 83.81 212 ARG A O 1
ATOM 1695 N N . GLY A 1 213 ? -25.741 -9.172 28.627 1.00 83.06 213 GLY A N 1
ATOM 1696 C CA . GLY A 1 213 ? -24.648 -8.623 29.426 1.00 83.06 213 GLY A CA 1
ATOM 1697 C C . GLY A 1 213 ? -23.931 -9.683 30.268 1.00 83.06 213 GLY A C 1
ATOM 1698 O O . GLY A 1 213 ? -22.704 -9.785 30.226 1.00 83.06 213 GLY A O 1
ATOM 1699 N N . GLU A 1 214 ? -24.693 -10.531 30.962 1.00 86.50 214 GLU A N 1
ATOM 1700 C CA . GLU A 1 214 ? -24.169 -11.678 31.718 1.00 86.50 214 GLU A CA 1
ATOM 1701 C C . GLU A 1 214 ? -23.437 -12.676 30.822 1.00 86.50 214 GLU A C 1
ATOM 1703 O O . GLU A 1 214 ? -22.319 -13.073 31.150 1.00 86.50 214 GLU A O 1
ATOM 1708 N N . TRP A 1 215 ? -24.012 -13.015 29.663 1.00 87.88 215 TRP A N 1
ATOM 1709 C CA . TRP A 1 215 ? -23.362 -13.895 28.692 1.00 87.88 215 TRP A CA 1
ATOM 1710 C C . TRP A 1 215 ? -22.014 -13.334 28.218 1.00 87.88 215 TRP A C 1
ATOM 1712 O O . TRP A 1 215 ? -21.026 -14.064 28.201 1.00 87.88 215 TRP A O 1
ATOM 1722 N N . ILE A 1 216 ? -21.934 -12.031 27.905 1.00 81.25 216 ILE A N 1
ATOM 1723 C CA . ILE A 1 216 ? -20.669 -11.388 27.510 1.00 81.25 216 ILE A CA 1
ATOM 1724 C C . ILE A 1 216 ? -19.641 -11.482 28.644 1.00 81.25 216 ILE A C 1
ATOM 1726 O O . ILE A 1 216 ? -18.489 -11.823 28.394 1.00 81.25 216 ILE A O 1
ATOM 1730 N N . ARG A 1 217 ? -20.037 -11.204 29.893 1.00 81.88 217 ARG A N 1
ATOM 1731 C CA . ARG A 1 217 ? -19.120 -11.297 31.042 1.00 81.88 217 ARG A CA 1
ATOM 1732 C C . ARG A 1 217 ? -18.633 -12.725 31.270 1.00 81.88 217 ARG A C 1
ATOM 1734 O O . ARG A 1 217 ? -17.444 -12.912 31.498 1.00 81.88 217 ARG A O 1
ATOM 1741 N N . HIS A 1 218 ? -19.522 -13.713 31.173 1.00 85.81 218 HIS A N 1
ATOM 1742 C CA . HIS A 1 218 ? -19.156 -15.124 31.278 1.00 85.81 218 HIS A CA 1
ATOM 1743 C C . HIS A 1 218 ? -18.176 -15.529 30.170 1.00 85.81 218 HIS A C 1
ATOM 1745 O O . HIS A 1 218 ? -17.150 -16.141 30.455 1.00 85.81 218 HIS A O 1
ATOM 1751 N N . ALA A 1 219 ? -18.451 -15.144 28.921 1.00 82.56 219 ALA A N 1
ATOM 1752 C CA . ALA A 1 219 ? -17.575 -15.423 27.786 1.00 82.56 219 ALA A CA 1
ATOM 1753 C C . ALA A 1 219 ? -16.191 -14.766 27.935 1.00 82.56 219 ALA A C 1
ATOM 1755 O O . ALA A 1 219 ? -15.191 -15.389 27.609 1.00 82.56 219 ALA A O 1
ATOM 1756 N N . LEU A 1 220 ? -16.120 -13.541 28.470 1.00 77.88 220 LEU A N 1
ATOM 1757 C CA . LEU A 1 220 ? -14.851 -12.849 28.736 1.00 77.88 220 LEU A CA 1
ATOM 1758 C C . LEU A 1 220 ? -14.078 -13.421 29.937 1.00 77.88 220 LEU A C 1
ATOM 1760 O O . LEU A 1 220 ? -12.865 -13.250 30.006 1.00 77.88 220 LEU A O 1
ATOM 1764 N N . ALA A 1 221 ? -14.765 -14.049 30.895 1.00 83.94 221 ALA A N 1
ATOM 1765 C CA . ALA A 1 221 ? -14.150 -14.677 32.068 1.00 83.94 221 ALA A CA 1
ATOM 1766 C C . ALA A 1 221 ? -13.723 -16.132 31.821 1.00 83.94 221 ALA A C 1
ATOM 1768 O O . ALA A 1 221 ? -12.888 -16.661 32.555 1.00 83.94 221 ALA A O 1
ATOM 1769 N N . SER A 1 222 ? -14.304 -16.779 30.812 1.00 78.56 222 SER A N 1
ATOM 1770 C CA . SER A 1 222 ? -13.975 -18.151 30.442 1.00 78.56 222 SER A CA 1
ATOM 1771 C C . SER A 1 222 ? -12.684 -18.169 29.618 1.00 78.56 222 SER A C 1
ATOM 1773 O O . SER A 1 222 ? -12.526 -17.330 28.728 1.00 78.56 222 SER A O 1
ATOM 1775 N N . PRO A 1 223 ? -11.750 -19.100 29.877 1.00 73.00 223 PRO A N 1
ATOM 1776 C CA . PRO A 1 223 ? -10.612 -19.289 28.990 1.00 73.00 223 PRO A CA 1
ATOM 1777 C C . PRO A 1 223 ? -11.119 -19.658 27.585 1.00 73.00 223 PRO A C 1
ATOM 1779 O O . PRO A 1 223 ? -12.108 -20.385 27.473 1.00 73.00 223 PRO A O 1
ATOM 1782 N N . PRO A 1 224 ? -10.484 -19.156 26.515 1.00 67.31 224 PRO A N 1
ATOM 1783 C CA . PRO A 1 224 ? -10.868 -19.520 25.158 1.00 67.31 224 PRO A CA 1
ATOM 1784 C C . PRO A 1 224 ? -10.719 -21.036 24.969 1.00 67.31 224 PRO A C 1
ATOM 1786 O O . PRO A 1 224 ? -9.638 -21.585 25.181 1.00 67.31 224 PRO A O 1
ATOM 1789 N N . GLU A 1 225 ? -11.810 -21.706 24.595 1.00 60.75 225 GLU A N 1
ATOM 1790 C CA . GLU A 1 225 ? -11.769 -23.093 24.128 1.00 60.75 225 GLU A CA 1
ATOM 1791 C C . GLU A 1 225 ? -11.092 -23.090 22.751 1.00 60.75 225 GLU A C 1
ATOM 1793 O O . GLU A 1 225 ? -11.646 -22.563 21.783 1.00 60.75 225 GLU A O 1
ATOM 1798 N N . PHE A 1 226 ? -9.862 -23.600 22.696 1.00 47.25 226 PHE A N 1
ATOM 1799 C CA . PHE A 1 226 ? -9.095 -23.805 21.468 1.00 47.25 226 PHE A CA 1
ATOM 1800 C C . PHE A 1 226 ? -9.020 -25.292 21.137 1.00 47.25 226 PHE A C 1
ATOM 1802 O O . PHE A 1 226 ? -8.773 -26.086 22.076 1.00 47.25 226 PHE A O 1
#

Radius of gyration: 24.55 Å; chains: 1; bounding box: 59×40×70 Å

pLDDT: mean 85.74, std 14.68, range [44.38, 98.62]

Secondary structure (DSSP, 8-state):
-HHHHHHHHHHHHHHHHHHHHHHHHHHHHHHHHHHHHHHHSPPPS-TTS----GGG-HHHHHHHHT--SHHHHHHHHHHHHHHHT-SS-HHHHHHHHHHHHHHHHHHHHHHHHHHHHHSEEEPPEEETTEEE--EEE-----HHHHHHTT-------B-HHHHHHHHHHHHHHHHHHHHHHHHHHT-HHHHHHHHHHHHHHHHHHHHH-HHHHHHHHHHHHSPP--

Sequence (226 aa):
MANEDKDHVATEQMFALVGRAITQWSFVEQVLCNIFTLCVTPCPARPSDGATSMIDSGVSTAVFYSIESFRGKLGLVDAALLARVYGSAVWAEDLRTEWAKLRDKTRKLSLKRNRLAHWTVIPAMSDEDRFHQARLMPPYGSPGWWRETGSNPPGNDLKPLHIQHLGKAFYLIEDRLRCFSRKLAQCSGLSDRYDQLTVRLIRSHDRLNPTRGEWIRHALASPPEF

Organism: NCBI:txid1395960